Protein AF-A0A957QR74-F1 (afdb_monomer_lite)

Foldseek 3Di:
DKDDWDWDWDFWQLAIWTWIDTPNATDDTGHDPPAPPGFPCRVCVNCVVVVVPDPPADWDFPQCVVPNPPGDPVCPVPGDIDGDHPVVNVCSVVVVLVVCCVPPNQASAELQVDDLAIADDVPPPSVVVQVVSVVVVGHHHDDDDPPQRVVQVPCVVPPRHPCCVVPVDDDLVCLLVDPQDDDADVHDDLVVLSGHRNGDHHSCSVVSVVSSVVSND

Radius of gyration: 23.54 Å; chains: 1; bounding box: 51×48×61 Å

Secondary structure (DSSP, 8-state):
-PPPPEEEEEEETTEEEEEEEETTEEEEEEE-TT-SS--GGGGGGGGTT-TTTS--S-EEEHHHHHHGGGS-STTTTTSPEEE--HHHHHHHHHHHHHHHHHHH-GGG-B----S-----SS--HHHHHHHHHHHTT--B---S-TTTHHHHHHGGGTTS-HHHHHHS---HHHHHHH-S----SS---GGGGG--TT--SS--HHHHHHHHHHTT-

Structure (mmCIF, N/CA/C/O backbone):
data_AF-A0A957QR74-F1
#
_entry.id   AF-A0A957QR74-F1
#
loop_
_atom_site.group_PDB
_atom_site.id
_atom_site.type_symbol
_atom_site.label_atom_id
_atom_site.label_alt_id
_atom_site.label_comp_id
_atom_site.label_asym_id
_atom_site.label_entity_id
_atom_site.label_seq_id
_atom_site.pdbx_PDB_ins_code
_atom_site.Cartn_x
_atom_site.Cartn_y
_atom_site.Cartn_z
_atom_site.occupancy
_atom_site.B_iso_or_equiv
_atom_site.auth_seq_id
_atom_site.auth_comp_id
_atom_site.auth_asym_id
_atom_site.auth_atom_id
_atom_site.pdbx_PDB_model_num
ATOM 1 N N . MET A 1 1 ? 21.027 25.864 19.475 1.00 51.69 1 MET A N 1
ATOM 2 C CA . MET A 1 1 ? 22.031 25.357 18.514 1.00 51.69 1 MET A CA 1
ATOM 3 C C . MET A 1 1 ? 21.286 24.504 17.495 1.00 51.69 1 MET A C 1
ATOM 5 O O . MET A 1 1 ? 20.550 23.631 17.927 1.00 51.69 1 MET A O 1
ATOM 9 N N . SER A 1 2 ? 21.379 24.802 16.193 1.00 60.84 2 SER A N 1
ATOM 10 C CA . SER A 1 2 ? 20.753 23.982 15.133 1.00 60.84 2 SER A CA 1
ATOM 11 C C . SER A 1 2 ? 21.437 22.617 15.093 1.00 60.84 2 SER A C 1
ATOM 13 O O . SER A 1 2 ? 22.667 22.567 15.099 1.00 60.84 2 SER A O 1
ATOM 15 N N . SER A 1 3 ? 20.674 21.525 15.041 1.00 69.44 3 SER A N 1
ATOM 16 C CA . SER A 1 3 ? 21.249 20.188 14.861 1.00 69.44 3 SER A CA 1
ATOM 17 C C . SER A 1 3 ? 21.923 20.059 13.491 1.00 69.44 3 SER A C 1
ATOM 19 O O . SER A 1 3 ? 21.556 20.736 12.522 1.00 69.44 3 SER A O 1
ATOM 21 N N . ALA A 1 4 ? 22.939 19.198 13.418 1.00 78.88 4 ALA A N 1
ATOM 22 C CA . ALA A 1 4 ? 23.624 18.886 12.171 1.00 78.88 4 ALA A CA 1
ATOM 23 C C . ALA A 1 4 ? 22.662 18.217 11.176 1.00 78.88 4 ALA A C 1
ATOM 25 O O . ALA A 1 4 ? 21.768 17.464 11.560 1.00 78.88 4 ALA A O 1
ATOM 26 N N . LYS A 1 5 ? 22.860 18.477 9.879 1.00 84.31 5 LYS A N 1
ATOM 27 C CA . LYS A 1 5 ? 22.102 17.790 8.828 1.00 84.31 5 LYS A CA 1
ATOM 28 C C . LYS A 1 5 ? 22.498 16.316 8.808 1.00 84.31 5 LYS A C 1
ATOM 30 O O . LYS A 1 5 ? 23.677 16.013 8.637 1.00 84.31 5 LYS A O 1
ATOM 35 N N . GLN A 1 6 ? 21.521 15.423 8.902 1.00 92.00 6 GLN A N 1
ATOM 36 C CA . GLN A 1 6 ? 21.731 13.985 8.755 1.00 92.00 6 GLN A CA 1
ATOM 37 C C . GLN A 1 6 ? 21.205 13.533 7.395 1.00 92.00 6 GLN A C 1
ATOM 39 O O . GLN A 1 6 ? 20.104 13.910 6.997 1.00 92.00 6 GLN A O 1
ATOM 44 N N . THR A 1 7 ? 21.995 12.735 6.677 1.00 95.19 7 THR A N 1
ATOM 45 C CA . THR A 1 7 ? 21.565 12.087 5.430 1.00 95.19 7 THR A CA 1
ATOM 46 C C . THR A 1 7 ? 21.318 10.614 5.719 1.00 95.19 7 THR A C 1
ATOM 48 O O . THR A 1 7 ? 22.178 9.965 6.308 1.00 95.19 7 THR A O 1
ATOM 51 N N . THR A 1 8 ? 20.145 10.103 5.350 1.00 95.38 8 THR A N 1
ATOM 52 C CA . THR A 1 8 ? 19.739 8.712 5.604 1.00 95.38 8 THR A CA 1
ATOM 53 C C . THR A 1 8 ? 19.176 8.103 4.319 1.00 95.38 8 THR A C 1
ATOM 55 O O . THR A 1 8 ? 18.453 8.798 3.601 1.00 95.38 8 THR A O 1
ATOM 58 N N . PRO A 1 9 ? 19.493 6.842 3.998 1.00 95.25 9 PRO A N 1
ATOM 59 C CA . PRO A 1 9 ? 18.862 6.142 2.888 1.00 95.25 9 PRO A CA 1
ATOM 60 C C . PRO A 1 9 ? 17.403 5.788 3.211 1.00 95.25 9 PRO A C 1
ATOM 62 O O . PRO A 1 9 ? 17.061 5.507 4.360 1.00 95.25 9 PRO A O 1
ATOM 65 N N . THR A 1 10 ? 16.538 5.787 2.202 1.00 93.75 10 THR A N 1
ATOM 66 C CA . THR A 1 10 ? 15.159 5.300 2.306 1.00 93.75 10 THR A CA 1
ATOM 67 C C . THR A 1 10 ? 14.684 4.716 0.979 1.00 93.75 10 THR A C 1
ATOM 69 O O . THR A 1 10 ? 15.185 5.082 -0.087 1.00 93.75 10 THR A O 1
ATOM 72 N N . SER A 1 11 ? 13.685 3.842 1.050 1.00 94.19 11 SER A N 1
ATOM 73 C CA . SER A 1 11 ? 13.094 3.156 -0.098 1.00 94.19 11 SER A CA 1
ATOM 74 C C . SER A 1 11 ? 11.577 3.273 -0.061 1.00 94.19 11 SER A C 1
ATOM 76 O O . SER A 1 11 ? 10.957 3.255 1.003 1.00 94.19 11 SER A O 1
ATOM 78 N N . THR A 1 12 ? 10.974 3.397 -1.238 1.00 95.12 12 THR A N 1
ATOM 79 C CA . THR A 1 12 ? 9.530 3.567 -1.424 1.00 95.12 12 THR A CA 1
ATOM 80 C C . THR A 1 12 ? 9.061 2.793 -2.655 1.00 95.12 12 THR A C 1
ATOM 82 O O . THR A 1 12 ? 9.875 2.252 -3.400 1.00 95.12 12 THR A O 1
ATOM 85 N N . HIS A 1 13 ? 7.751 2.781 -2.918 1.00 95.69 13 HIS A N 1
ATOM 86 C CA . HIS A 1 13 ? 7.219 2.201 -4.154 1.00 95.69 13 HIS A CA 1
ATOM 87 C C . HIS A 1 13 ? 7.717 2.897 -5.422 1.00 95.69 13 HIS A C 1
ATOM 89 O O . HIS A 1 13 ? 7.658 2.301 -6.483 1.00 95.69 13 HIS A O 1
ATOM 95 N N . TRP A 1 14 ? 8.190 4.136 -5.336 1.00 95.38 14 TRP A N 1
ATOM 96 C CA . TRP A 1 14 ? 8.626 4.940 -6.480 1.00 95.38 14 TRP A CA 1
ATOM 97 C C . TRP A 1 14 ? 10.151 5.153 -6.498 1.00 95.38 14 TRP A C 1
ATOM 99 O O . TRP A 1 14 ? 10.646 6.058 -7.162 1.00 95.38 14 TRP A O 1
ATOM 109 N N . GLY A 1 15 ? 10.906 4.315 -5.775 1.00 95.12 15 GLY A N 1
ATOM 110 C CA . GLY A 1 15 ? 12.366 4.220 -5.879 1.00 95.12 15 GLY A CA 1
ATOM 111 C C . GLY A 1 15 ? 13.119 4.425 -4.563 1.00 95.12 15 GLY A C 1
ATOM 112 O O . GLY A 1 15 ? 12.528 4.463 -3.474 1.00 95.12 15 GLY A O 1
ATOM 113 N N . ASN A 1 16 ? 14.437 4.595 -4.691 1.00 95.25 16 ASN A N 1
ATOM 114 C CA . ASN A 1 16 ? 15.378 4.771 -3.584 1.00 95.25 16 ASN A CA 1
ATOM 115 C C . ASN A 1 16 ? 15.895 6.208 -3.504 1.00 95.25 16 ASN A C 1
ATOM 117 O O . ASN A 1 16 ? 16.228 6.828 -4.516 1.00 95.25 16 ASN A O 1
ATOM 121 N N . PHE A 1 17 ? 15.977 6.738 -2.283 1.00 95.25 17 PHE A N 1
ATOM 122 C CA . PHE A 1 17 ? 16.269 8.148 -2.041 1.00 95.25 17 PHE A CA 1
ATOM 123 C C . PHE A 1 17 ? 17.198 8.345 -0.853 1.00 95.25 17 PHE A C 1
ATOM 125 O O . PHE A 1 17 ? 17.112 7.654 0.160 1.00 95.25 17 PHE A O 1
ATOM 132 N N . GLN A 1 18 ? 18.057 9.351 -0.949 1.00 96.00 18 GLN A N 1
ATOM 133 C CA . GLN A 1 18 ? 18.737 9.929 0.195 1.00 96.00 18 GLN A CA 1
ATOM 134 C C . GLN A 1 18 ? 17.897 11.082 0.740 1.00 96.00 18 GLN A C 1
ATOM 136 O O . GLN A 1 18 ? 17.675 12.101 0.075 1.00 96.00 18 GLN A O 1
ATOM 141 N N . VAL A 1 19 ? 17.437 10.932 1.975 1.00 95.69 19 VAL A N 1
ATOM 142 C CA . VAL A 1 19 ? 16.687 11.965 2.682 1.00 95.69 19 VAL A CA 1
ATOM 143 C C . VAL A 1 19 ? 17.596 12.750 3.610 1.00 95.69 19 VAL A C 1
ATOM 145 O O . VAL A 1 19 ? 18.416 12.178 4.325 1.00 95.69 19 VAL A O 1
ATOM 148 N N . LYS A 1 20 ? 17.444 14.076 3.611 1.00 95.75 20 LYS A N 1
ATOM 149 C CA . LYS A 1 20 ? 18.151 14.966 4.536 1.00 95.75 20 LYS A CA 1
ATOM 150 C C . LYS A 1 20 ? 17.196 15.472 5.593 1.00 95.75 20 LYS A C 1
ATOM 152 O O . LYS A 1 20 ? 16.160 16.046 5.257 1.00 95.75 20 LYS A O 1
ATOM 157 N N . THR A 1 21 ? 17.577 15.323 6.852 1.00 94.38 21 THR A N 1
ATOM 158 C CA . THR A 1 21 ? 16.834 15.848 7.995 1.00 94.38 21 THR A CA 1
ATOM 159 C C . THR A 1 21 ? 17.634 16.924 8.721 1.00 94.38 21 THR A C 1
ATOM 161 O O . THR A 1 21 ? 18.867 16.939 8.700 1.00 94.38 21 THR A O 1
ATOM 164 N N . ARG A 1 22 ? 16.920 17.866 9.337 1.00 92.50 22 ARG A N 1
ATOM 165 C CA . ARG A 1 22 ? 17.460 18.882 10.244 1.00 92.50 22 ARG A CA 1
ATOM 166 C C . ARG A 1 22 ? 16.407 19.167 11.303 1.00 92.50 22 ARG A C 1
ATOM 168 O O . ARG A 1 22 ? 15.253 19.395 10.956 1.00 92.50 22 ARG A O 1
ATOM 175 N N . ASP A 1 23 ? 16.799 19.124 12.571 1.00 90.06 23 ASP A N 1
ATOM 176 C CA . ASP A 1 23 ? 15.918 19.368 13.723 1.00 90.06 23 ASP A CA 1
ATOM 177 C C . ASP A 1 23 ? 14.651 18.486 13.691 1.00 90.06 23 ASP A C 1
ATOM 179 O O . ASP A 1 23 ? 13.540 18.925 13.975 1.00 90.06 23 ASP A O 1
ATOM 183 N N . GLY A 1 24 ? 14.808 17.225 13.266 1.00 86.06 24 GLY A N 1
ATOM 184 C CA . GLY A 1 24 ? 13.711 16.257 13.143 1.00 86.06 24 GLY A CA 1
ATOM 185 C C . GLY A 1 24 ? 12.747 16.501 11.973 1.00 86.06 24 GLY A C 1
ATOM 186 O O . GLY A 1 24 ? 11.776 15.757 11.822 1.00 86.06 24 GLY A O 1
ATOM 187 N N . ALA A 1 25 ? 12.987 17.511 11.134 1.00 88.69 25 ALA A N 1
ATOM 188 C CA . ALA A 1 25 ? 12.212 17.782 9.928 1.00 88.69 25 ALA A CA 1
ATOM 189 C C . ALA A 1 25 ? 12.943 17.282 8.678 1.00 88.69 25 ALA A C 1
ATOM 191 O O . ALA A 1 25 ? 14.161 17.429 8.557 1.00 88.69 25 ALA A O 1
ATOM 192 N N . LEU A 1 26 ? 12.194 16.713 7.733 1.00 93.25 26 LEU A N 1
ATOM 193 C CA . LEU A 1 26 ? 12.704 16.381 6.407 1.00 93.25 26 LEU A CA 1
ATOM 194 C C . LEU A 1 26 ? 12.857 17.676 5.600 1.00 93.25 26 LEU A C 1
ATOM 196 O O . LEU A 1 26 ? 11.909 18.446 5.492 1.00 93.25 26 LEU A O 1
ATOM 200 N N . VAL A 1 27 ? 14.047 17.926 5.052 1.00 94.06 27 VAL A N 1
ATOM 201 C CA . VAL A 1 27 ? 14.364 19.180 4.340 1.00 94.06 27 VAL A CA 1
ATOM 202 C C . VAL A 1 27 ? 14.778 18.977 2.888 1.00 94.06 27 VAL A C 1
ATOM 204 O O . VAL A 1 27 ? 14.798 19.937 2.123 1.00 94.06 27 VAL A O 1
ATOM 207 N N . ALA A 1 28 ? 15.146 17.758 2.494 1.00 95.50 28 ALA A N 1
ATOM 208 C CA . ALA A 1 28 ? 15.403 17.432 1.099 1.00 95.50 28 ALA A CA 1
ATOM 209 C C . ALA A 1 28 ? 15.229 15.937 0.841 1.00 95.50 28 ALA A C 1
ATOM 211 O O . ALA A 1 28 ? 15.558 15.109 1.692 1.00 95.50 28 ALA A O 1
ATOM 212 N N . VAL A 1 29 ? 14.797 15.624 -0.376 1.00 96.56 29 VAL A N 1
ATOM 213 C CA . VAL A 1 29 ? 14.771 14.278 -0.942 1.00 96.56 29 VAL A CA 1
ATOM 214 C C . VAL A 1 29 ? 15.623 14.309 -2.204 1.00 96.56 29 VAL A C 1
ATOM 216 O O . VAL A 1 29 ? 15.447 15.182 -3.065 1.00 96.56 29 VAL A O 1
ATOM 219 N N . ARG A 1 30 ? 16.594 13.405 -2.294 1.00 96.00 30 ARG A N 1
ATOM 220 C CA . ARG A 1 30 ? 17.474 13.262 -3.454 1.00 96.00 30 ARG A CA 1
ATOM 221 C C . ARG A 1 30 ? 17.395 11.829 -3.968 1.00 96.00 30 ARG A C 1
ATOM 223 O O . ARG A 1 30 ? 17.434 10.927 -3.135 1.00 96.00 30 ARG A O 1
ATOM 230 N N . PRO A 1 31 ? 17.247 11.611 -5.282 1.00 95.00 31 PRO A N 1
ATOM 231 C CA . PRO A 1 31 ? 17.335 10.267 -5.836 1.00 95.00 31 PRO A CA 1
ATOM 232 C C . PRO A 1 31 ? 18.740 9.695 -5.620 1.00 95.00 31 PRO A C 1
ATOM 234 O O . PRO A 1 31 ? 19.684 10.439 -5.339 1.00 95.00 31 PRO A O 1
ATOM 237 N N . TYR A 1 32 ? 18.863 8.376 -5.718 1.00 91.75 32 TYR A N 1
ATOM 238 C CA . TYR A 1 32 ? 20.168 7.725 -5.808 1.00 91.75 32 TYR A CA 1
ATOM 239 C C . TYR A 1 32 ? 20.841 8.044 -7.147 1.00 91.75 32 TYR A C 1
ATOM 241 O O . TYR A 1 32 ? 20.160 8.254 -8.145 1.00 91.75 32 TYR A O 1
ATOM 249 N N . GLU A 1 33 ? 22.174 8.086 -7.156 1.00 89.12 33 GLU A N 1
ATOM 250 C CA . GLU A 1 33 ? 22.963 8.494 -8.330 1.00 89.12 33 GLU A CA 1
ATOM 251 C C . GLU A 1 33 ? 22.822 7.519 -9.507 1.00 89.12 33 GLU A C 1
ATOM 253 O O . GLU A 1 33 ? 22.808 7.949 -10.657 1.00 89.12 33 GLU A O 1
ATOM 258 N N . ASP A 1 34 ? 22.635 6.230 -9.216 1.00 89.88 34 ASP A N 1
ATOM 259 C CA . ASP A 1 34 ? 22.509 5.174 -10.227 1.00 89.88 34 ASP A CA 1
ATOM 260 C C . ASP A 1 34 ? 21.125 5.130 -10.900 1.00 89.88 34 ASP A C 1
ATOM 262 O O . ASP A 1 34 ? 20.909 4.351 -11.828 1.00 89.88 34 ASP A O 1
ATOM 266 N N . ASP A 1 35 ? 20.165 5.937 -10.434 1.00 93.88 35 ASP A N 1
ATOM 267 C CA . ASP A 1 35 ? 18.836 6.040 -11.033 1.00 93.88 35 ASP A CA 1
ATOM 268 C C . ASP A 1 35 ? 18.763 7.249 -11.975 1.00 93.88 35 ASP A C 1
ATOM 270 O O . ASP A 1 35 ? 18.637 8.395 -11.536 1.00 93.88 35 ASP A O 1
ATOM 274 N N . LEU A 1 36 ? 18.857 6.987 -13.283 1.00 92.69 36 LEU A N 1
ATOM 275 C CA . LEU A 1 36 ? 18.902 8.014 -14.333 1.00 92.69 36 LEU A CA 1
ATOM 276 C C . LEU A 1 36 ? 17.515 8.529 -14.765 1.00 92.69 36 LEU A C 1
ATOM 278 O O . LEU A 1 36 ? 17.432 9.550 -15.451 1.00 92.69 36 LEU A O 1
ATOM 282 N N . ASP A 1 37 ? 16.429 7.868 -14.352 1.00 94.69 37 ASP A N 1
ATOM 283 C CA . ASP A 1 37 ? 15.040 8.286 -14.614 1.00 94.69 37 ASP A CA 1
ATOM 284 C C . ASP A 1 37 ? 14.205 8.282 -13.318 1.00 94.69 37 ASP A C 1
ATOM 286 O O . ASP A 1 37 ? 13.154 7.632 -13.254 1.00 94.69 37 ASP A O 1
ATOM 290 N N . PRO A 1 38 ? 14.665 8.982 -12.260 1.00 94.81 38 PRO A N 1
ATOM 291 C CA . PRO A 1 38 ? 14.086 8.860 -10.935 1.00 94.81 38 PRO A CA 1
ATOM 292 C C . PRO A 1 38 ? 12.672 9.429 -10.882 1.00 94.81 38 PRO A C 1
ATOM 294 O O . PRO A 1 38 ? 12.377 10.486 -11.450 1.00 94.81 38 PRO A O 1
ATOM 297 N N . SER A 1 39 ? 11.812 8.777 -10.101 1.00 95.62 39 SER A N 1
ATOM 298 C CA . SER A 1 39 ? 10.412 9.175 -10.008 1.00 95.62 39 SER A CA 1
ATOM 299 C C . SER A 1 39 ? 10.229 10.568 -9.397 1.00 95.62 39 SER A C 1
ATOM 301 O O . SER A 1 39 ? 10.642 10.807 -8.253 1.00 95.62 39 SER A O 1
ATOM 303 N N . PRO A 1 40 ? 9.534 11.497 -10.088 1.00 94.81 40 PRO A N 1
ATOM 304 C CA . PRO A 1 40 ? 9.234 12.817 -9.539 1.00 94.81 40 PRO A CA 1
ATOM 305 C C . PRO A 1 40 ? 8.281 12.736 -8.343 1.00 94.81 40 PRO A C 1
ATOM 307 O O . PRO A 1 40 ? 8.261 13.649 -7.514 1.00 94.81 40 PRO A O 1
ATOM 310 N N . LEU A 1 41 ? 7.544 11.623 -8.208 1.00 95.12 41 LEU A N 1
ATOM 311 C CA . LEU A 1 41 ? 6.697 11.341 -7.049 1.00 95.12 41 LEU A CA 1
ATOM 312 C C . LEU A 1 41 ? 7.486 11.396 -5.747 1.00 95.12 41 LEU A C 1
ATOM 314 O O . LEU A 1 41 ? 6.903 11.657 -4.701 1.00 95.12 41 LEU A O 1
ATOM 318 N N . GLY A 1 42 ? 8.811 11.240 -5.798 1.00 94.44 42 GLY A N 1
ATOM 319 C CA . GLY A 1 42 ? 9.590 11.221 -4.584 1.00 94.44 42 GLY A CA 1
ATOM 320 C C . GLY A 1 42 ? 9.671 12.488 -3.777 1.00 94.44 42 GLY A C 1
ATOM 321 O O . GLY A 1 42 ? 9.899 12.450 -2.564 1.00 94.44 42 GLY A O 1
ATOM 322 N N . GLN A 1 43 ? 9.379 13.613 -4.413 1.00 95.81 43 GLN A N 1
ATOM 323 C CA . GLN A 1 43 ? 9.253 14.868 -3.694 1.00 95.81 43 GLN A CA 1
ATOM 324 C C . GLN A 1 43 ? 8.047 14.872 -2.742 1.00 95.81 43 GLN A C 1
ATOM 326 O O . GLN A 1 43 ? 8.064 15.632 -1.778 1.00 95.81 43 GLN A O 1
ATOM 33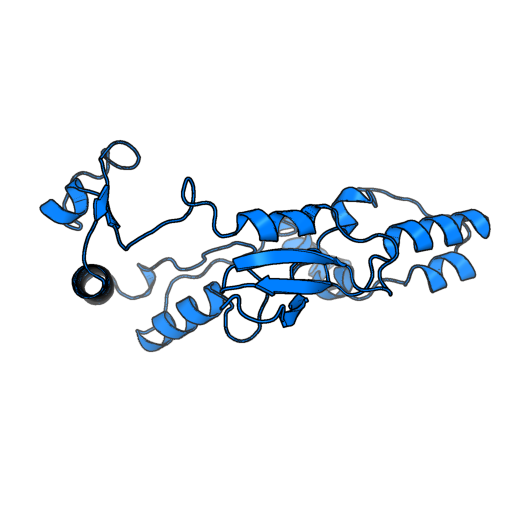1 N N . SER A 1 44 ? 7.071 13.967 -2.906 1.00 94.12 44 SER A N 1
ATOM 332 C CA . SER A 1 44 ? 5.913 13.870 -2.009 1.00 94.12 44 SER A CA 1
ATOM 333 C C . SER A 1 44 ? 6.280 13.504 -0.567 1.00 94.12 44 SER A C 1
ATOM 335 O O . SER A 1 44 ? 5.478 13.724 0.338 1.00 94.12 44 SER A O 1
ATOM 337 N N . LEU A 1 45 ? 7.479 12.961 -0.298 1.00 94.06 45 LEU A N 1
ATOM 338 C CA . LEU A 1 45 ? 7.913 12.728 1.087 1.00 94.06 45 LEU A CA 1
ATOM 339 C C . LEU A 1 45 ? 8.052 14.023 1.880 1.00 94.06 45 LEU A C 1
ATOM 341 O O . LEU A 1 45 ? 7.874 13.995 3.100 1.00 94.06 45 LEU A O 1
ATOM 345 N N . LEU A 1 46 ? 8.356 15.142 1.214 1.00 93.81 46 LEU A N 1
ATOM 346 C CA . LEU A 1 46 ? 8.435 16.455 1.857 1.00 93.81 46 LEU A CA 1
ATOM 347 C C . LEU A 1 46 ? 7.099 16.834 2.510 1.00 93.81 46 LEU A C 1
ATOM 349 O O . LEU A 1 46 ? 7.096 17.445 3.577 1.00 93.81 46 LEU A O 1
ATOM 353 N N . ASP A 1 47 ? 5.991 16.350 1.950 1.00 91.94 47 ASP A N 1
ATOM 354 C CA . ASP A 1 47 ? 4.634 16.615 2.429 1.00 91.94 47 ASP A CA 1
ATOM 355 C C . ASP A 1 47 ? 4.117 15.554 3.418 1.00 91.94 47 ASP A C 1
ATOM 357 O O . ASP A 1 47 ? 3.007 15.666 3.936 1.00 91.94 47 ASP A O 1
ATOM 361 N N . SER A 1 48 ? 4.919 14.536 3.762 1.00 85.12 48 SER A N 1
ATOM 362 C CA . SER A 1 48 ? 4.516 13.424 4.654 1.00 85.12 48 SER A CA 1
ATOM 363 C C . SER A 1 48 ? 4.067 13.851 6.063 1.00 85.12 48 SER A C 1
ATOM 365 O O . SER A 1 48 ? 3.464 13.068 6.808 1.00 85.12 48 SER A O 1
ATOM 367 N N . ARG A 1 49 ? 4.368 15.097 6.449 1.00 84.12 49 ARG A N 1
ATOM 368 C CA . ARG A 1 49 ? 4.008 15.707 7.734 1.00 84.12 49 ARG A CA 1
ATOM 369 C C . ARG A 1 49 ? 3.068 16.906 7.595 1.00 84.12 49 ARG A C 1
ATOM 371 O O . ARG A 1 49 ? 2.956 17.660 8.558 1.00 84.12 49 ARG A O 1
ATOM 378 N N . ASP A 1 50 ? 2.401 17.086 6.452 1.00 90.88 50 ASP A N 1
ATOM 379 C CA . ASP A 1 50 ? 1.433 18.172 6.265 1.00 90.88 50 ASP A CA 1
ATOM 380 C C . ASP A 1 50 ? 0.320 18.094 7.335 1.00 90.88 50 ASP A C 1
ATOM 382 O O . ASP A 1 50 ? -0.479 17.148 7.336 1.00 90.88 50 ASP A O 1
ATOM 386 N N . PRO A 1 51 ? 0.241 19.072 8.260 1.00 91.12 51 PRO A N 1
ATOM 387 C CA . PRO A 1 51 ? -0.710 19.034 9.365 1.00 91.12 51 PRO A CA 1
ATOM 388 C C . PRO A 1 51 ? -2.170 19.153 8.911 1.00 91.12 51 PRO A C 1
ATOM 390 O O . PRO A 1 51 ? -3.063 18.829 9.686 1.00 91.12 51 PRO A O 1
ATOM 393 N N . ARG A 1 52 ? -2.435 19.592 7.672 1.00 94.00 52 ARG A N 1
ATOM 394 C CA . ARG A 1 52 ? -3.799 19.744 7.134 1.00 94.00 52 ARG A CA 1
ATOM 395 C C . ARG A 1 52 ? -4.460 18.408 6.813 1.00 94.00 52 ARG A C 1
ATOM 397 O O . ARG A 1 52 ? -5.683 18.321 6.809 1.00 94.00 52 ARG A O 1
ATOM 404 N N . VAL A 1 53 ? -3.658 17.387 6.513 1.00 94.56 53 VAL A N 1
ATOM 405 C CA . VAL A 1 53 ? -4.134 16.064 6.072 1.00 94.56 53 VAL A CA 1
ATOM 406 C C . VAL A 1 53 ? -3.622 14.923 6.951 1.00 94.56 53 VAL A C 1
ATOM 408 O O . VAL A 1 53 ? -4.028 13.773 6.787 1.00 94.56 53 VAL A O 1
ATOM 411 N N . ARG A 1 54 ? -2.745 15.217 7.917 1.00 94.62 54 ARG A N 1
ATOM 412 C CA . ARG A 1 54 ? -2.254 14.231 8.875 1.00 94.62 54 ARG A CA 1
ATOM 413 C C . ARG A 1 54 ? -3.295 13.961 9.962 1.00 94.62 54 ARG A C 1
ATOM 415 O O . ARG A 1 54 ? -3.653 14.852 10.724 1.00 94.62 54 ARG A O 1
ATOM 422 N N 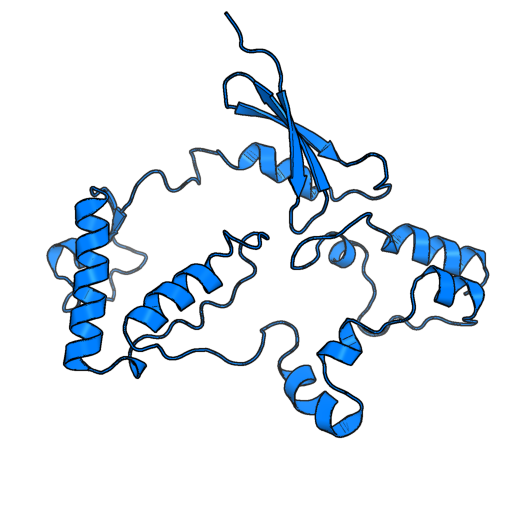. VAL A 1 55 ? -3.692 12.698 10.114 1.00 95.19 55 VAL A N 1
ATOM 423 C CA . VAL A 1 55 ? -4.454 12.245 11.289 1.00 95.19 55 VAL A CA 1
ATOM 424 C C . VAL A 1 55 ? -3.578 12.408 12.538 1.00 95.19 55 VAL A C 1
ATOM 426 O O . VAL A 1 55 ? -2.552 11.735 12.672 1.00 95.19 55 VAL A O 1
ATOM 429 N N . ALA A 1 56 ? -3.950 13.350 13.410 1.00 94.12 56 ALA A N 1
ATOM 430 C CA . ALA A 1 56 ? -3.124 13.804 14.532 1.00 94.12 56 ALA A CA 1
ATOM 431 C C . ALA A 1 56 ? -3.287 12.970 15.81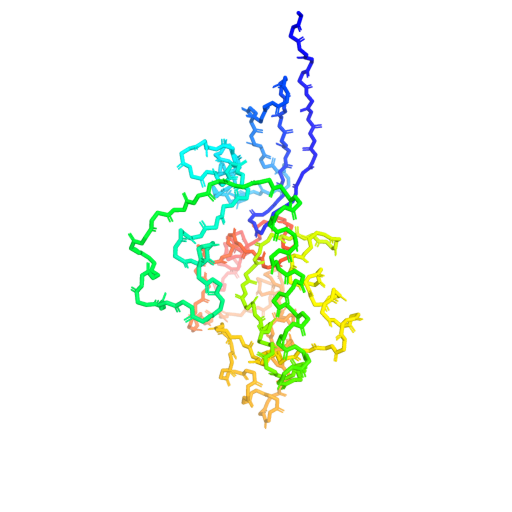4 1.00 94.12 56 ALA A C 1
ATOM 433 O O . ALA A 1 56 ? -2.354 12.884 16.609 1.00 94.12 56 ALA A O 1
ATOM 434 N N . ALA A 1 57 ? -4.456 12.360 16.017 1.00 96.69 57 ALA A N 1
ATOM 435 C CA . ALA A 1 57 ? -4.787 11.576 17.203 1.00 96.69 57 ALA A CA 1
ATOM 436 C C . ALA A 1 57 ? -5.854 10.518 16.871 1.00 96.69 57 ALA A C 1
ATOM 438 O O . ALA A 1 57 ? -6.544 10.655 15.853 1.00 96.69 57 ALA A O 1
ATOM 439 N N . PRO A 1 58 ? -6.024 9.485 17.718 1.00 98.56 58 PRO A N 1
ATOM 440 C CA . PRO A 1 58 ? -7.186 8.612 17.650 1.00 98.56 58 PRO A CA 1
ATOM 441 C C . PRO A 1 58 ? -8.476 9.426 17.746 1.00 98.56 58 PRO A C 1
ATOM 443 O O . PRO A 1 58 ? -8.597 10.343 18.562 1.00 98.56 58 PRO A O 1
ATOM 446 N N . ALA A 1 59 ? -9.449 9.086 16.912 1.00 98.25 59 ALA A N 1
ATOM 447 C CA . ALA A 1 59 ? -10.739 9.746 16.919 1.00 98.25 59 ALA A CA 1
ATOM 448 C C . ALA A 1 59 ? -11.850 8.750 16.600 1.00 98.25 59 ALA A C 1
ATOM 450 O O . ALA A 1 59 ? -11.670 7.824 15.807 1.00 98.25 59 ALA A O 1
ATOM 451 N N . VAL A 1 60 ? -13.012 8.959 17.209 1.00 98.25 60 VAL A N 1
ATOM 452 C CA . VAL A 1 60 ? -14.179 8.087 17.078 1.00 98.25 60 VAL A CA 1
ATOM 453 C C . VAL A 1 60 ? -15.349 8.924 16.588 1.00 98.25 60 VAL A C 1
ATOM 455 O O . VAL A 1 60 ? -15.593 10.020 17.089 1.00 98.25 60 VAL A O 1
ATOM 458 N N . ARG A 1 61 ? -16.087 8.421 15.596 1.00 97.81 61 ARG A N 1
ATOM 459 C CA . ARG A 1 61 ? -17.326 9.057 15.132 1.00 97.81 61 ARG A CA 1
ATOM 460 C C . ARG A 1 61 ? -18.281 9.244 16.319 1.00 97.81 61 ARG A C 1
ATOM 462 O O . ARG A 1 61 ? -18.570 8.263 17.005 1.00 97.81 61 ARG A O 1
ATOM 469 N N . ALA A 1 62 ? -18.809 10.452 16.510 1.00 97.12 62 ALA A N 1
ATOM 470 C CA . ALA A 1 62 ? -19.609 10.822 17.679 1.00 97.12 62 ALA A CA 1
ATOM 471 C C . ALA A 1 62 ? -20.744 9.830 17.995 1.00 97.12 62 ALA A C 1
ATOM 473 O O . ALA A 1 62 ? -20.820 9.328 19.114 1.00 97.12 62 ALA A O 1
ATOM 474 N N . GLY A 1 63 ? -21.563 9.448 17.009 1.00 97.06 63 GLY A N 1
ATOM 475 C CA . GLY A 1 63 ? -22.668 8.516 17.238 1.00 97.06 63 GLY A CA 1
ATOM 476 C C . GLY A 1 63 ? -22.223 7.089 17.572 1.00 97.06 63 GLY A C 1
ATOM 477 O O . GLY A 1 63 ? -22.957 6.365 18.238 1.00 97.06 63 GLY A O 1
ATOM 478 N N . PHE A 1 64 ? -21.022 6.666 17.151 1.00 97.69 64 PHE A N 1
ATOM 479 C CA . PHE A 1 64 ? -20.465 5.373 17.574 1.00 97.69 64 PHE A CA 1
ATOM 480 C C . PHE A 1 64 ? -19.920 5.447 19.001 1.00 97.69 64 PHE A C 1
ATOM 482 O O . PHE A 1 64 ? -20.101 4.504 19.760 1.00 97.69 64 PHE A O 1
ATOM 489 N N . LEU A 1 65 ? -19.287 6.562 19.371 1.00 97.38 65 LEU A N 1
ATOM 490 C CA . LEU A 1 65 ? -18.791 6.769 20.730 1.00 97.38 65 LEU A CA 1
ATOM 491 C C . LEU A 1 65 ? -19.936 6.777 21.756 1.00 97.38 65 LEU A C 1
ATOM 493 O O . LEU A 1 65 ? -19.782 6.233 22.841 1.00 97.38 65 LEU A O 1
ATOM 497 N N . GLU A 1 66 ? -21.083 7.357 21.397 1.00 96.69 66 GLU A N 1
ATOM 498 C CA . GLU A 1 66 ? -22.263 7.427 22.266 1.00 96.69 66 GLU A CA 1
ATOM 499 C C . GLU A 1 66 ? -23.052 6.106 22.316 1.00 96.69 66 GLU A C 1
ATOM 501 O O . GLU A 1 66 ? -23.466 5.673 23.389 1.00 96.69 66 GLU A O 1
ATOM 506 N N . LYS A 1 67 ? -23.290 5.467 21.160 1.00 96.69 67 LYS A N 1
ATOM 507 C CA . LYS A 1 67 ? -24.274 4.369 21.030 1.00 96.69 67 LYS A CA 1
ATOM 508 C C . LYS A 1 67 ? -23.663 3.006 20.691 1.00 96.69 67 LYS A C 1
ATOM 510 O O . LYS A 1 67 ? -24.390 2.020 20.569 1.00 96.69 67 LYS A O 1
ATOM 515 N N . GLY A 1 68 ? -22.345 2.934 20.503 1.00 95.50 68 GLY A N 1
ATOM 516 C CA . GLY A 1 68 ? -21.629 1.712 20.141 1.00 95.50 68 GLY A CA 1
ATOM 517 C C . GLY A 1 68 ? -22.128 1.066 18.843 1.00 95.50 68 GLY A C 1
ATOM 518 O O . GLY A 1 68 ? -22.614 1.731 17.921 1.00 95.50 68 GLY A O 1
ATOM 519 N N . ALA A 1 69 ? -22.018 -0.262 18.770 1.00 92.50 69 ALA A N 1
ATOM 520 C CA . ALA A 1 69 ? -22.377 -1.058 17.593 1.00 92.50 69 ALA A CA 1
ATOM 521 C C . ALA A 1 69 ? -23.874 -1.044 17.238 1.00 92.50 69 ALA A C 1
ATOM 523 O O . ALA A 1 69 ? -24.219 -1.231 16.069 1.00 92.50 69 ALA A O 1
ATOM 524 N N . GLY A 1 70 ? -24.746 -0.823 18.229 1.00 91.31 70 GLY A N 1
ATOM 525 C CA . GLY A 1 70 ? -26.200 -0.733 18.055 1.00 91.31 70 GLY A CA 1
ATOM 526 C C . GLY A 1 70 ? -26.691 0.644 17.597 1.00 91.31 70 GLY A C 1
ATOM 527 O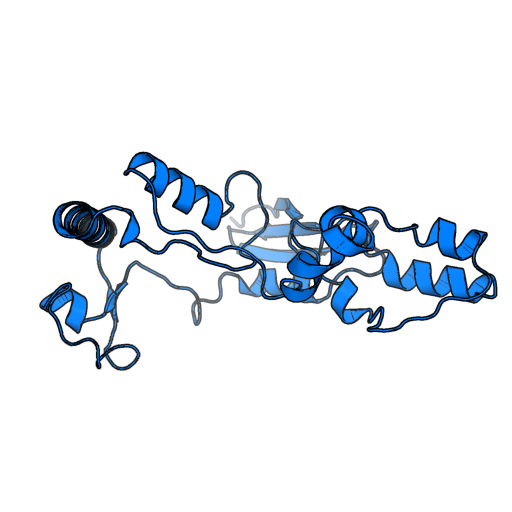 O . GLY A 1 70 ? -27.884 0.821 17.366 1.00 91.31 70 GLY A O 1
ATOM 528 N N . GLY A 1 71 ? -25.792 1.624 17.478 1.00 91.50 71 GLY A N 1
ATOM 529 C CA . GLY A 1 71 ? -26.125 2.976 17.048 1.00 91.50 71 GLY A CA 1
ATOM 530 C C . GLY A 1 71 ? -26.505 3.089 15.571 1.00 91.50 71 GLY A C 1
ATOM 531 O O . GLY A 1 71 ? -26.202 2.226 14.744 1.00 91.50 71 GLY A O 1
ATOM 532 N N . ASP A 1 72 ? -27.113 4.224 15.223 1.00 93.19 72 ASP A N 1
ATOM 533 C CA . ASP A 1 72 ? -27.441 4.553 13.838 1.00 93.19 72 ASP A CA 1
ATOM 534 C C . ASP A 1 72 ? -26.177 4.596 12.956 1.00 93.19 72 ASP A C 1
ATOM 536 O O . ASP A 1 72 ? -25.152 5.213 13.286 1.00 93.19 72 ASP A O 1
ATOM 540 N N . ARG A 1 73 ? -26.265 3.910 11.813 1.00 95.62 73 ARG A N 1
ATOM 541 C CA . ARG A 1 73 ? -25.204 3.770 10.811 1.00 95.62 73 ARG A CA 1
ATOM 542 C C . ARG A 1 73 ? -25.303 4.831 9.712 1.00 95.62 73 ARG A C 1
ATOM 544 O O . ARG A 1 73 ? -24.312 5.027 9.007 1.00 95.62 73 ARG A O 1
ATOM 551 N N . THR A 1 74 ? -26.444 5.512 9.561 1.00 96.19 74 THR A N 1
ATOM 552 C CA . THR A 1 74 ? -26.663 6.524 8.509 1.00 96.19 74 THR A CA 1
ATOM 553 C C . THR A 1 74 ? -25.862 7.811 8.731 1.00 96.19 74 THR A C 1
ATOM 555 O O . THR A 1 74 ? -25.622 8.561 7.786 1.00 96.19 74 THR A O 1
ATOM 558 N N . GLY A 1 75 ? -25.365 8.029 9.953 1.00 94.38 75 GLY A N 1
ATOM 559 C CA . GLY A 1 75 ? -24.478 9.140 10.302 1.00 94.38 75 GLY A CA 1
ATOM 560 C C . GLY A 1 75 ? -23.029 9.008 9.808 1.00 94.38 75 GLY A C 1
ATOM 561 O O . GLY A 1 75 ? -22.240 9.944 9.956 1.00 94.38 75 GLY A O 1
ATOM 562 N N . ARG A 1 76 ? -22.634 7.876 9.203 1.00 96.19 76 ARG A N 1
ATOM 563 C CA . ARG A 1 76 ? -21.295 7.731 8.600 1.00 96.19 76 ARG A CA 1
ATOM 564 C C . ARG A 1 76 ? -21.066 8.787 7.519 1.00 96.19 76 ARG A C 1
ATOM 566 O O . ARG A 1 76 ? -21.955 9.078 6.726 1.00 96.19 76 ARG A O 1
ATOM 573 N N . SER A 1 77 ? -19.861 9.354 7.513 1.00 95.00 77 SER A N 1
ATOM 574 C CA . SER A 1 77 ? -19.449 10.462 6.634 1.00 95.00 77 SER A CA 1
ATOM 575 C C . SER A 1 77 ? -20.174 11.798 6.869 1.00 95.00 77 SER A C 1
ATOM 577 O O . SER A 1 77 ? -19.929 12.742 6.125 1.00 95.00 77 SER A O 1
ATOM 579 N N . ARG A 1 78 ? -21.054 11.896 7.878 1.00 96.25 78 ARG A N 1
ATOM 580 C CA . ARG A 1 78 ? -21.832 13.110 8.198 1.00 96.25 78 ARG A CA 1
ATOM 581 C C . ARG A 1 78 ? -21.576 13.628 9.608 1.00 96.25 78 ARG A C 1
ATOM 583 O O . ARG A 1 78 ? -21.578 14.832 9.832 1.00 96.25 78 ARG A O 1
ATOM 590 N N . GLU A 1 79 ? -21.384 12.721 10.555 1.00 97.12 79 GLU A N 1
ATOM 591 C CA . GLU A 1 79 ? -21.122 13.071 11.946 1.00 97.12 79 GLU A CA 1
ATOM 592 C C . GLU A 1 79 ? -19.674 13.521 12.176 1.00 97.12 79 GLU A C 1
ATOM 594 O O . GLU A 1 79 ? -18.758 13.046 11.495 1.00 97.12 79 GLU A O 1
ATOM 599 N N . PRO A 1 80 ? -19.446 14.384 13.180 1.00 97.50 80 PRO A N 1
ATOM 600 C CA . PRO A 1 80 ? -18.103 14.752 13.583 1.00 97.50 80 PRO A CA 1
ATOM 601 C C . PRO A 1 80 ? -17.367 13.572 14.228 1.00 97.50 80 PRO A C 1
ATOM 603 O O . PRO A 1 80 ? -17.961 12.634 14.772 1.00 97.50 80 PRO A O 1
ATOM 606 N N . PHE A 1 81 ? -16.041 13.659 14.206 1.00 97.88 81 PHE A N 1
ATOM 607 C CA . PHE A 1 81 ? -15.159 12.783 14.965 1.00 97.88 81 PHE A CA 1
ATOM 608 C C . PHE A 1 81 ? -14.750 13.464 16.269 1.00 97.88 81 PHE A C 1
ATOM 610 O O . PHE A 1 81 ? -14.405 14.644 16.284 1.00 97.88 81 PHE A O 1
ATOM 617 N N . VAL A 1 82 ? -14.773 12.701 17.355 1.00 98.12 82 VAL A N 1
ATOM 618 C CA . VAL A 1 82 ? -14.355 13.129 18.689 1.00 98.12 82 VAL A CA 1
ATOM 619 C C . VAL A 1 82 ? -12.977 12.538 18.957 1.00 98.12 82 VAL A C 1
ATOM 621 O O . VAL A 1 82 ? -12.798 11.324 18.853 1.00 98.12 82 VAL A O 1
ATOM 624 N N . ALA A 1 83 ? -12.001 13.389 19.271 1.00 98.38 83 ALA A N 1
ATOM 625 C CA . ALA A 1 83 ? -10.671 12.940 19.669 1.00 98.38 83 ALA A CA 1
ATOM 626 C C . ALA A 1 83 ? -10.743 12.207 21.016 1.00 98.38 83 ALA A C 1
ATOM 628 O O . ALA A 1 83 ? -11.418 12.663 21.939 1.00 98.38 83 ALA A O 1
ATOM 629 N N . VAL A 1 84 ? -10.042 11.082 21.126 1.00 98.62 84 VAL A N 1
ATOM 630 C CA . VAL A 1 84 ? -10.003 10.249 22.336 1.00 98.62 84 VAL A CA 1
ATOM 631 C C . VAL A 1 84 ? -8.564 9.863 22.673 1.00 98.62 84 VAL A C 1
ATOM 633 O O . VAL A 1 84 ? -7.657 10.023 21.852 1.00 98.62 84 VAL A O 1
ATOM 636 N N . SER A 1 85 ? -8.337 9.355 23.887 1.00 98.56 85 SER A N 1
ATOM 637 C CA . SER A 1 85 ? -7.040 8.782 24.249 1.00 98.56 85 SER A CA 1
ATOM 638 C C . SER A 1 85 ? -6.772 7.487 23.474 1.00 98.56 85 SER A C 1
ATOM 640 O O . SER A 1 85 ? -7.685 6.847 22.941 1.00 98.56 85 SER A O 1
ATOM 642 N N . TRP A 1 86 ? -5.501 7.083 23.434 1.00 98.69 86 TRP A N 1
ATOM 643 C CA . TRP A 1 86 ? -5.119 5.779 22.893 1.00 98.69 86 TRP A CA 1
ATOM 644 C C . TRP A 1 86 ? -5.781 4.629 23.651 1.00 98.69 86 TRP A C 1
ATOM 646 O O . TRP A 1 86 ? -6.305 3.734 22.997 1.00 98.69 86 TRP A O 1
ATOM 656 N N . ASP A 1 87 ? -5.836 4.688 24.983 1.00 98.69 87 ASP A N 1
ATOM 657 C CA . ASP A 1 87 ? -6.465 3.645 25.803 1.00 98.69 87 ASP A CA 1
ATOM 658 C C . ASP A 1 87 ? -7.941 3.463 25.433 1.00 98.69 87 ASP A C 1
ATOM 660 O O . ASP A 1 87 ? -8.363 2.356 25.112 1.00 98.69 87 ASP A O 1
ATOM 664 N N . THR A 1 88 ? -8.705 4.559 25.328 1.00 98.50 88 THR A N 1
ATOM 665 C CA . THR A 1 88 ? -10.112 4.501 24.906 1.00 98.50 88 THR A CA 1
ATOM 666 C C . THR A 1 88 ? -10.261 3.903 23.507 1.00 98.50 88 THR A C 1
ATOM 668 O O . THR A 1 88 ? -11.145 3.082 23.273 1.00 98.50 88 THR A O 1
ATOM 671 N N . ALA A 1 89 ? -9.419 4.309 22.551 1.00 98.62 89 ALA A N 1
ATOM 672 C CA . ALA A 1 89 ? -9.488 3.786 21.188 1.00 98.62 89 ALA A CA 1
ATOM 673 C C . ALA A 1 89 ? -9.168 2.282 21.128 1.00 98.62 89 ALA A C 1
ATOM 675 O O . ALA A 1 89 ? -9.856 1.535 20.430 1.00 98.62 89 ALA A O 1
ATOM 676 N N . LEU A 1 90 ? -8.146 1.842 21.867 1.00 98.62 90 LEU A N 1
ATOM 677 C CA . LEU A 1 90 ? -7.738 0.441 21.946 1.00 98.62 90 LEU A CA 1
ATOM 678 C C . LEU A 1 90 ? -8.810 -0.415 22.627 1.00 98.62 90 LEU A C 1
ATOM 680 O O . LEU A 1 90 ? -9.151 -1.471 22.096 1.00 98.62 90 LEU A O 1
ATOM 684 N N . ASP A 1 91 ? -9.394 0.061 23.727 1.00 98.50 91 ASP A N 1
ATOM 685 C CA . ASP A 1 91 ? -10.479 -0.629 24.428 1.00 98.50 91 ASP A CA 1
ATOM 686 C C . ASP A 1 91 ? -11.713 -0.789 23.539 1.00 98.50 91 ASP A C 1
ATOM 688 O O . ASP A 1 91 ? -12.294 -1.872 23.480 1.00 98.50 91 ASP A O 1
ATOM 692 N N . LEU A 1 92 ? -12.096 0.251 22.791 1.00 98.56 92 LEU A N 1
ATOM 693 C CA . LEU A 1 92 ? -13.225 0.177 21.860 1.00 98.56 92 LEU A CA 1
ATOM 694 C C . LEU A 1 92 ? -13.003 -0.884 20.775 1.00 98.56 92 LEU A C 1
ATOM 696 O O . LEU A 1 92 ? -13.897 -1.689 20.515 1.00 98.56 92 LEU A O 1
ATOM 700 N N . VAL A 1 93 ? -11.814 -0.920 20.164 1.00 98.31 93 VAL A N 1
ATOM 701 C CA . VAL A 1 93 ? -11.483 -1.927 19.142 1.00 98.31 93 VAL A CA 1
ATOM 702 C C . VAL A 1 93 ? -11.444 -3.329 19.749 1.00 98.31 93 VAL A C 1
ATOM 704 O O . VAL A 1 93 ? -12.035 -4.251 19.188 1.00 98.31 93 VAL A O 1
ATOM 707 N N . ALA A 1 94 ? -10.789 -3.501 20.898 1.00 98.38 94 ALA A N 1
ATOM 708 C CA . ALA A 1 94 ? -10.678 -4.795 21.565 1.00 98.38 94 ALA A CA 1
ATOM 709 C C . ALA A 1 94 ? -12.049 -5.341 21.989 1.00 98.38 94 ALA A C 1
ATOM 711 O O . ALA A 1 94 ? -12.332 -6.521 21.783 1.00 98.38 94 ALA A O 1
ATOM 712 N N . ASN A 1 95 ? -12.915 -4.490 22.543 1.00 98.31 95 ASN A N 1
ATOM 713 C CA . ASN A 1 95 ? -14.256 -4.881 22.967 1.00 98.31 95 ASN A CA 1
ATOM 714 C C . ASN A 1 95 ? -15.151 -5.241 21.779 1.00 98.31 95 ASN A C 1
ATOM 716 O O . ASN A 1 95 ? -15.893 -6.216 21.863 1.00 98.31 95 ASN A O 1
ATOM 720 N N . GLU A 1 96 ? -15.048 -4.528 20.655 1.00 98.38 96 GLU A N 1
ATOM 721 C CA . GLU A 1 96 ? -15.797 -4.887 19.448 1.00 98.38 96 GLU A CA 1
ATOM 722 C C . GLU A 1 96 ? -15.309 -6.187 18.811 1.00 98.38 96 GLU A C 1
ATOM 724 O O . GLU A 1 96 ? -16.138 -6.993 18.392 1.00 98.38 96 GLU A O 1
ATOM 729 N N . LEU A 1 97 ? -13.995 -6.430 18.778 1.00 98.50 97 LEU A N 1
ATOM 730 C CA . LEU A 1 97 ? -13.454 -7.708 18.312 1.00 98.50 97 LEU A CA 1
ATOM 731 C C . LEU A 1 97 ? -13.973 -8.864 19.174 1.00 98.50 97 LEU A C 1
ATOM 733 O O . LEU A 1 97 ? -14.515 -9.818 18.623 1.00 98.50 97 LEU A O 1
ATOM 737 N N . ARG A 1 98 ? -13.894 -8.747 20.508 1.00 98.38 98 ARG A N 1
ATOM 738 C CA . ARG A 1 98 ? -14.448 -9.750 21.437 1.00 98.38 98 ARG A CA 1
ATOM 739 C C . ARG A 1 98 ? -15.939 -9.966 21.202 1.00 98.38 98 ARG A C 1
ATOM 741 O O . ARG A 1 98 ? -16.356 -11.088 20.960 1.00 98.38 98 ARG A O 1
ATOM 748 N N . ARG A 1 99 ? -16.731 -8.888 21.169 1.00 98.31 99 ARG A N 1
ATOM 749 C CA . ARG A 1 99 ? -18.183 -8.962 20.953 1.00 98.31 99 ARG A CA 1
ATOM 750 C C . ARG A 1 99 ? -18.528 -9.692 19.656 1.00 98.31 99 ARG A C 1
ATOM 752 O O . ARG A 1 99 ? -19.456 -10.497 19.648 1.00 98.31 99 ARG A O 1
ATOM 759 N N . VAL A 1 100 ? -17.831 -9.385 18.559 1.00 98.62 100 VAL A N 1
ATOM 760 C CA . VAL A 1 100 ? -18.082 -10.019 17.258 1.00 98.62 100 VAL A CA 1
ATOM 761 C C . VAL A 1 100 ? -17.713 -11.499 17.291 1.00 98.62 100 VAL A C 1
ATOM 763 O O . VAL A 1 100 ? -18.528 -12.306 16.855 1.00 98.62 100 VAL A O 1
ATOM 766 N N . ILE A 1 101 ? -16.554 -11.849 17.853 1.00 98.62 101 ILE A N 1
ATOM 767 C CA . ILE A 1 101 ? -16.113 -13.244 17.995 1.00 98.62 101 ILE A CA 1
ATOM 768 C C . ILE A 1 101 ? -17.116 -14.033 18.843 1.00 98.62 101 ILE A C 1
ATOM 770 O O . ILE A 1 101 ? -17.628 -15.050 18.384 1.00 98.62 101 ILE A O 1
ATOM 774 N N . ASP A 1 102 ? -17.470 -13.525 20.025 1.00 98.44 102 ASP A N 1
ATOM 775 C CA . ASP A 1 102 ? -18.358 -14.209 20.970 1.00 98.44 102 ASP A CA 1
ATOM 776 C C . ASP A 1 102 ? -19.782 -14.387 20.419 1.00 98.44 102 ASP A C 1
ATOM 778 O O . ASP A 1 102 ? -20.455 -15.368 20.728 1.00 98.44 102 ASP A O 1
ATOM 782 N N . SER A 1 103 ? -20.261 -13.436 19.608 1.00 98.50 103 SER A N 1
ATOM 783 C CA . SER A 1 103 ? -21.644 -13.439 19.106 1.00 98.50 103 SER A CA 1
ATOM 784 C C . SER A 1 103 ? -21.810 -14.121 17.746 1.00 98.50 103 SER A C 1
ATOM 786 O O . SER A 1 103 ? -22.892 -14.627 17.455 1.00 98.50 103 SER A O 1
ATOM 788 N N . TYR A 1 104 ? -20.788 -14.077 16.885 1.00 98.44 104 TYR A N 1
ATOM 789 C CA . TYR A 1 104 ? -20.914 -14.441 15.466 1.00 98.44 104 TYR A CA 1
ATOM 790 C C . TYR A 1 104 ? -19.765 -15.299 14.923 1.00 98.44 104 TYR A C 1
ATOM 792 O O . TYR A 1 104 ? -19.839 -15.722 13.771 1.00 98.44 104 TYR A O 1
ATOM 800 N N . GLY A 1 105 ? -18.720 -15.553 15.714 1.00 98.56 105 GLY A N 1
ATOM 801 C CA . GLY A 1 105 ? -17.514 -16.242 15.261 1.00 98.56 105 GLY A CA 1
ATOM 802 C C . GLY A 1 105 ? -16.543 -15.346 14.486 1.00 98.56 105 GLY A C 1
ATOM 803 O O . GLY A 1 105 ? -16.828 -14.196 14.134 1.00 98.56 105 GLY A O 1
ATOM 804 N N . ASN A 1 106 ? -15.352 -15.884 14.227 1.00 98.56 106 ASN A N 1
ATOM 805 C CA . ASN A 1 106 ? -14.261 -15.186 13.546 1.00 98.56 106 ASN A CA 1
ATOM 806 C C . ASN A 1 106 ? -14.579 -14.871 12.075 1.00 98.56 106 ASN A C 1
ATOM 808 O O . ASN A 1 106 ? -14.100 -13.873 11.536 1.00 98.56 106 ASN A O 1
ATOM 812 N N . GLU A 1 107 ? -15.432 -15.665 11.432 1.00 98.31 107 GLU A N 1
ATOM 813 C CA . GLU A 1 107 ? -15.865 -15.503 10.042 1.00 98.31 107 GLU A CA 1
ATOM 814 C C . GLU A 1 107 ? -16.643 -14.193 9.821 1.00 98.31 107 GLU A C 1
ATOM 816 O O . GLU A 1 107 ? -16.669 -13.656 8.710 1.00 98.31 107 GLU A O 1
ATOM 821 N N . ALA A 1 108 ? -17.230 -13.621 10.877 1.00 98.44 108 ALA A N 1
ATOM 822 C CA . ALA A 1 108 ? -17.899 -12.323 10.821 1.00 98.44 108 ALA A CA 1
ATOM 823 C C . ALA A 1 108 ? -16.921 -11.130 10.759 1.00 98.44 108 ALA A C 1
ATOM 825 O O . ALA A 1 108 ? -17.343 -9.995 10.514 1.00 98.44 108 ALA A O 1
ATOM 826 N N . ILE A 1 109 ? -15.619 -11.361 10.958 1.00 98.62 109 ILE A N 1
ATOM 827 C CA . ILE A 1 109 ? -14.571 -10.346 10.827 1.00 98.62 109 ILE A CA 1
ATOM 828 C C . ILE A 1 109 ? -14.016 -10.405 9.407 1.00 98.62 109 ILE A C 1
ATOM 830 O O . ILE A 1 109 ? -13.266 -11.311 9.059 1.00 98.62 109 ILE A O 1
ATOM 834 N N . TYR A 1 110 ? -14.334 -9.410 8.583 1.00 98.38 110 TYR A N 1
ATOM 835 C CA . TYR A 1 110 ? -13.697 -9.260 7.276 1.00 98.38 110 TYR A CA 1
ATOM 836 C C . TYR A 1 110 ? -12.386 -8.477 7.396 1.00 98.38 110 TYR A C 1
ATOM 838 O O . TYR A 1 110 ? -12.396 -7.310 7.793 1.00 98.38 110 TYR A O 1
ATOM 846 N N . ALA A 1 111 ? -11.267 -9.094 7.006 1.00 97.31 111 ALA A N 1
ATOM 847 C CA . ALA A 1 111 ? -9.940 -8.472 7.053 1.00 97.31 111 ALA A CA 1
ATOM 848 C C . ALA A 1 111 ? -9.157 -8.579 5.732 1.00 97.31 111 ALA A C 1
ATOM 850 O O . ALA A 1 111 ? -7.926 -8.514 5.728 1.00 97.31 111 ALA A O 1
ATOM 851 N N . GLY A 1 112 ? -9.866 -8.671 4.598 1.00 95.75 112 GLY A N 1
ATOM 852 C CA . GLY A 1 112 ? -9.254 -8.658 3.263 1.00 95.75 112 GLY A CA 1
ATOM 853 C C . GLY A 1 112 ? -8.321 -7.463 3.046 1.00 95.75 112 GLY A C 1
ATOM 854 O O . GLY A 1 112 ? -7.188 -7.628 2.608 1.00 95.75 112 GLY A O 1
ATOM 855 N N . SER A 1 113 ? -8.758 -6.259 3.445 1.00 95.12 113 SER A N 1
ATOM 856 C CA . SER A 1 113 ? -7.935 -5.035 3.521 1.00 95.12 113 SER A CA 1
ATOM 857 C C . SER A 1 113 ? -6.995 -4.821 2.317 1.00 95.12 113 SER A C 1
ATOM 859 O O . SER A 1 113 ? -5.812 -4.505 2.483 1.00 95.12 113 SER A O 1
ATOM 861 N N . TYR A 1 114 ? -7.516 -5.007 1.100 1.00 94.12 114 TYR A N 1
ATOM 862 C CA . TYR A 1 114 ? -6.750 -4.828 -0.132 1.00 94.12 114 TYR A CA 1
ATOM 863 C C . TYR A 1 114 ? -6.220 -3.393 -0.258 1.00 94.12 114 TYR A C 1
ATOM 865 O O . TYR A 1 114 ? -6.961 -2.425 -0.089 1.00 94.12 114 TYR A O 1
ATOM 873 N N . GLY A 1 115 ? -4.941 -3.253 -0.598 1.00 92.88 115 GLY A N 1
ATOM 874 C CA . GLY A 1 115 ? -4.300 -1.961 -0.810 1.00 92.88 115 GLY A CA 1
ATOM 875 C C . GLY A 1 115 ? -2.783 -2.081 -0.910 1.00 92.88 115 GLY A C 1
ATOM 876 O O . GLY A 1 115 ? -2.201 -3.084 -0.502 1.00 92.88 115 GLY A O 1
ATOM 877 N N . TRP A 1 116 ? -2.146 -1.042 -1.451 1.00 93.25 116 TRP A N 1
ATOM 878 C CA . TRP A 1 116 ? -0.692 -1.001 -1.648 1.00 93.25 116 TRP A CA 1
ATOM 879 C C . TRP A 1 116 ? 0.089 -0.780 -0.347 1.00 93.25 116 TRP A C 1
ATOM 881 O O . TRP A 1 116 ? 1.171 -1.334 -0.184 1.00 93.25 116 TRP A O 1
ATOM 891 N N . SER A 1 117 ? -0.487 -0.034 0.606 1.00 93.19 117 SER A N 1
ATOM 892 C CA . SER A 1 117 ? 0.197 0.385 1.838 1.00 93.19 117 SER A CA 1
ATOM 893 C C . SER A 1 117 ? 1.534 1.092 1.537 1.00 93.19 117 SER A C 1
ATOM 895 O O . SER A 1 117 ? 1.667 1.749 0.505 1.00 93.19 117 SER A O 1
ATOM 897 N N . SER A 1 118 ? 2.488 1.001 2.462 1.00 93.06 118 SER A N 1
ATOM 898 C CA . SER A 1 118 ? 3.888 1.373 2.256 1.00 93.06 118 SER A CA 1
ATOM 899 C C . SER A 1 118 ? 4.751 0.108 2.217 1.00 93.06 118 SER A C 1
ATOM 901 O O . SER A 1 118 ? 4.424 -0.864 2.909 1.00 93.06 118 SER A O 1
ATOM 903 N N . PRO A 1 119 ? 5.868 0.098 1.468 1.00 92.50 119 PRO A N 1
ATOM 904 C CA . PRO A 1 119 ? 6.765 -1.048 1.450 1.00 92.50 119 PRO A CA 1
ATOM 905 C C . PRO A 1 119 ? 7.517 -1.170 2.782 1.00 92.50 119 PRO A C 1
ATOM 907 O O . PRO A 1 119 ? 7.830 -0.172 3.433 1.00 92.50 119 PRO A O 1
ATOM 910 N N . GLY A 1 120 ? 7.835 -2.403 3.173 1.00 91.62 120 GLY A N 1
ATOM 911 C CA . GLY A 1 120 ? 8.669 -2.694 4.337 1.00 91.62 120 GLY A CA 1
ATOM 912 C C . GLY A 1 120 ? 8.349 -4.050 4.952 1.00 91.62 120 GLY A C 1
ATOM 913 O O . GLY A 1 120 ? 7.200 -4.329 5.269 1.00 91.62 120 GLY A O 1
ATOM 914 N N . THR A 1 121 ? 9.367 -4.882 5.171 1.00 89.31 121 THR A N 1
ATOM 915 C CA . THR A 1 121 ? 9.186 -6.265 5.648 1.00 89.31 121 THR A CA 1
ATOM 916 C C . THR A 1 121 ? 8.519 -6.340 7.023 1.00 89.31 121 THR A C 1
ATOM 918 O O . THR A 1 121 ? 7.630 -7.157 7.232 1.00 89.31 121 THR A O 1
ATOM 921 N N . LEU A 1 122 ? 8.923 -5.473 7.960 1.00 92.94 122 LEU A N 1
ATOM 922 C CA . LEU A 1 122 ? 8.383 -5.456 9.325 1.00 92.94 122 LEU A CA 1
ATOM 923 C C . LEU A 1 122 ? 7.102 -4.615 9.448 1.00 92.94 122 LEU A C 1
ATOM 925 O O . LEU A 1 122 ? 6.161 -4.988 10.143 1.00 92.94 122 LEU A O 1
ATOM 929 N N . HIS A 1 123 ? 7.055 -3.464 8.777 1.00 94.69 123 HIS A N 1
ATOM 930 C CA . HIS A 1 123 ? 5.975 -2.482 8.921 1.00 94.69 123 HIS A CA 1
ATOM 931 C C . HIS A 1 123 ? 4.951 -2.540 7.781 1.00 94.69 123 HIS A C 1
ATOM 933 O O . HIS A 1 123 ? 4.364 -1.522 7.419 1.00 94.69 123 HIS A O 1
ATOM 939 N N . PHE A 1 124 ? 4.687 -3.734 7.247 1.00 93.12 124 PHE A N 1
ATOM 940 C CA . PHE A 1 124 ? 3.608 -3.936 6.284 1.00 93.12 124 PHE A CA 1
ATOM 941 C C . PHE A 1 124 ? 2.259 -4.062 7.006 1.00 93.12 124 PHE A C 1
ATOM 943 O O . PHE A 1 124 ? 1.980 -5.057 7.680 1.00 93.12 124 PHE A O 1
ATOM 950 N N . GLY A 1 125 ? 1.413 -3.034 6.883 1.00 92.44 125 GLY A N 1
ATOM 951 C CA . GLY A 1 125 ? 0.201 -2.880 7.698 1.00 92.44 125 GLY A CA 1
ATOM 952 C C . GLY A 1 125 ? -0.750 -4.080 7.650 1.00 92.44 125 GLY A C 1
ATOM 953 O O . GLY A 1 125 ? -1.200 -4.543 8.699 1.00 92.44 125 GLY A O 1
ATOM 954 N N . ARG A 1 126 ? -0.998 -4.634 6.454 1.00 94.56 126 ARG A N 1
ATOM 955 C CA . ARG A 1 126 ? -1.885 -5.798 6.280 1.00 94.56 126 ARG A CA 1
ATOM 956 C C . ARG A 1 126 ? -1.348 -7.033 7.004 1.00 94.56 126 ARG A C 1
ATOM 958 O O . ARG A 1 126 ? -2.101 -7.666 7.733 1.00 94.56 126 ARG A O 1
ATOM 965 N N . ALA A 1 127 ? -0.053 -7.332 6.875 1.00 94.12 127 ALA A N 1
ATOM 966 C CA . ALA A 1 127 ? 0.551 -8.485 7.549 1.00 94.12 127 ALA A CA 1
ATOM 967 C C . ALA A 1 127 ? 0.492 -8.360 9.079 1.00 94.12 127 ALA A C 1
ATOM 969 O O . ALA A 1 127 ? 0.193 -9.336 9.763 1.00 94.12 127 ALA A O 1
ATOM 970 N N . ASN A 1 128 ? 0.709 -7.159 9.622 1.00 95.62 128 ASN A N 1
ATOM 971 C CA . ASN A 1 128 ? 0.610 -6.924 11.065 1.00 95.62 128 ASN A CA 1
ATOM 972 C C . ASN A 1 128 ? -0.829 -7.079 11.582 1.00 95.62 128 ASN A C 1
ATOM 974 O O . ASN A 1 128 ? -1.044 -7.704 12.620 1.00 95.62 128 ASN A O 1
ATOM 978 N N . MET A 1 129 ? -1.816 -6.574 10.836 1.00 96.81 129 MET A N 1
ATOM 979 C CA . MET A 1 129 ? -3.233 -6.779 11.147 1.00 96.81 129 MET A CA 1
ATOM 980 C C . MET A 1 129 ? -3.610 -8.266 11.093 1.00 96.81 129 MET A C 1
ATOM 982 O O . MET A 1 129 ? -4.222 -8.781 12.025 1.00 96.81 129 MET A O 1
ATOM 986 N N . HIS A 1 130 ? -3.202 -8.977 10.038 1.00 97.31 130 HIS A N 1
ATOM 987 C CA . HIS A 1 130 ? -3.451 -10.414 9.878 1.00 97.31 130 HIS A CA 1
ATOM 988 C C . HIS A 1 130 ? -2.812 -11.231 10.999 1.00 97.31 130 HIS A C 1
ATOM 990 O O . HIS A 1 130 ? -3.454 -12.121 11.549 1.00 97.31 130 HIS A O 1
ATOM 996 N N . ARG A 1 131 ? -1.578 -10.897 11.394 1.00 97.69 131 ARG A N 1
ATOM 997 C CA . ARG A 1 131 ? -0.906 -11.533 12.532 1.00 97.69 131 ARG A CA 1
ATOM 998 C C . ARG A 1 131 ? -1.719 -11.386 13.816 1.00 97.69 131 ARG A C 1
ATOM 1000 O O . ARG A 1 131 ? -1.892 -12.377 14.516 1.00 97.69 131 ARG A O 1
ATOM 1007 N N . LEU A 1 132 ? -2.213 -10.183 14.120 1.00 97.69 132 LEU A N 1
ATOM 1008 C CA . LEU A 1 132 ? -3.054 -9.948 15.296 1.00 97.69 132 LEU A CA 1
ATOM 1009 C C . LEU A 1 132 ? -4.339 -10.783 15.243 1.00 97.69 132 LEU A C 1
ATOM 1011 O O . LEU A 1 132 ? -4.648 -11.481 16.201 1.00 97.69 132 LEU A O 1
ATOM 1015 N N . LEU A 1 133 ? -5.073 -10.742 14.131 1.00 98.44 133 LEU A N 1
ATOM 1016 C CA . LEU A 1 133 ? -6.355 -11.443 14.014 1.00 98.44 133 LEU A CA 1
ATOM 1017 C C . LEU A 1 133 ? -6.199 -12.972 14.030 1.00 98.44 133 LEU A C 1
ATOM 1019 O O . LEU A 1 133 ? -7.034 -13.663 14.605 1.00 98.44 133 LEU A O 1
ATOM 1023 N N . ASN A 1 134 ? -5.100 -13.511 13.496 1.00 98.38 134 ASN A N 1
ATOM 1024 C CA . ASN A 1 134 ? -4.790 -14.939 13.603 1.00 98.38 134 ASN A CA 1
ATOM 1025 C C . ASN A 1 134 ? -4.538 -15.382 15.053 1.00 98.38 134 ASN A C 1
ATOM 1027 O O . ASN A 1 134 ? -4.912 -16.493 15.417 1.00 98.38 134 ASN A O 1
ATOM 1031 N N . LEU A 1 135 ? -3.973 -14.518 15.906 1.00 98.19 135 LEU A N 1
ATOM 1032 C CA . LEU A 1 135 ? -3.860 -14.795 17.346 1.00 98.19 135 LEU A CA 1
ATOM 1033 C C . LEU A 1 135 ? -5.225 -14.805 18.055 1.00 98.19 135 LEU A C 1
ATOM 1035 O O . LEU A 1 135 ? -5.334 -15.356 19.146 1.00 98.19 135 LEU A O 1
ATOM 1039 N N . LEU A 1 136 ? -6.252 -14.210 17.442 1.00 97.56 136 LEU A N 1
ATOM 1040 C CA . LEU A 1 136 ? -7.623 -14.147 17.954 1.00 97.56 136 LEU A CA 1
ATOM 1041 C C . LEU A 1 136 ? -8.549 -15.211 17.340 1.00 97.56 136 LEU A C 1
ATOM 1043 O O . LEU A 1 136 ? -9.757 -15.135 17.538 1.00 97.56 136 LEU A O 1
ATOM 1047 N N . GLY A 1 137 ? -8.012 -16.185 16.598 1.00 97.75 137 GLY A N 1
ATOM 1048 C CA . GLY A 1 137 ? -8.795 -17.274 15.994 1.00 97.75 137 GLY A CA 1
ATOM 1049 C C . GLY A 1 137 ? -9.069 -17.133 14.493 1.00 97.75 137 GLY A C 1
ATOM 1050 O O . GLY A 1 137 ? -9.753 -17.977 13.926 1.00 97.75 137 GLY A O 1
ATOM 1051 N N . GLY A 1 138 ? -8.518 -16.113 13.827 1.00 98.25 138 GLY A N 1
ATOM 1052 C CA . GLY A 1 138 ? -8.641 -15.924 12.378 1.00 98.25 138 GLY A CA 1
ATOM 1053 C C . GLY A 1 138 ? -9.713 -14.909 11.970 1.00 98.25 138 GLY A C 1
ATOM 1054 O O . GLY A 1 138 ? -10.219 -14.149 12.799 1.00 98.25 138 GLY A O 1
ATOM 1055 N N . PHE A 1 139 ? -9.992 -14.847 10.666 1.00 98.56 139 PHE A N 1
ATOM 1056 C CA . PHE A 1 139 ? -10.886 -13.877 10.024 1.00 98.56 139 PHE A CA 1
ATOM 1057 C C . PHE A 1 139 ? -11.262 -14.331 8.599 1.00 98.56 139 PHE A C 1
ATOM 1059 O O . PHE A 1 139 ? -10.606 -15.201 8.024 1.00 98.56 139 PHE A O 1
ATOM 1066 N N . THR A 1 140 ? -12.264 -13.692 7.993 1.00 98.50 140 THR A N 1
ATOM 1067 C CA . THR A 1 140 ? -12.594 -13.833 6.564 1.00 98.50 140 THR A CA 1
ATOM 1068 C C . THR A 1 140 ? -11.681 -12.949 5.707 1.00 98.50 140 THR A C 1
ATOM 1070 O O . THR A 1 140 ? -11.717 -11.716 5.806 1.00 98.50 140 THR A O 1
ATOM 1073 N N . ASP A 1 141 ? -10.859 -13.568 4.856 1.00 97.06 141 ASP A N 1
ATOM 1074 C CA . ASP A 1 141 ? -9.951 -12.886 3.918 1.00 97.06 141 ASP A CA 1
ATOM 1075 C C . ASP A 1 141 ? -10.600 -12.666 2.533 1.00 97.06 141 ASP A C 1
ATOM 1077 O O . ASP A 1 141 ? -11.749 -13.034 2.284 1.00 97.06 141 ASP A O 1
ATOM 1081 N N . SER A 1 142 ? -9.856 -12.046 1.619 1.00 94.81 142 SER A N 1
ATOM 1082 C CA . SER A 1 142 ? -10.220 -11.862 0.212 1.00 94.81 142 SER A CA 1
ATOM 1083 C C . SER A 1 142 ? -9.203 -12.521 -0.716 1.00 94.81 142 SER A C 1
ATOM 1085 O O . SER A 1 142 ? -7.998 -12.398 -0.489 1.00 94.81 142 SER A O 1
ATOM 1087 N N . ILE A 1 143 ? -9.684 -13.121 -1.806 1.00 92.94 143 ILE A N 1
ATOM 1088 C CA . ILE A 1 143 ? -8.848 -13.662 -2.884 1.00 92.94 143 ILE A CA 1
ATOM 1089 C C . ILE A 1 143 ? -8.815 -12.724 -4.094 1.00 92.94 143 ILE A C 1
ATOM 1091 O O . ILE A 1 143 ? -9.782 -12.014 -4.374 1.00 92.94 143 ILE A O 1
ATOM 1095 N N . GLY A 1 144 ? -7.706 -12.769 -4.829 1.00 90.81 144 GLY A N 1
ATOM 1096 C CA . GLY A 1 144 ? -7.504 -12.010 -6.058 1.00 90.81 144 GLY A CA 1
ATOM 1097 C C . GLY A 1 144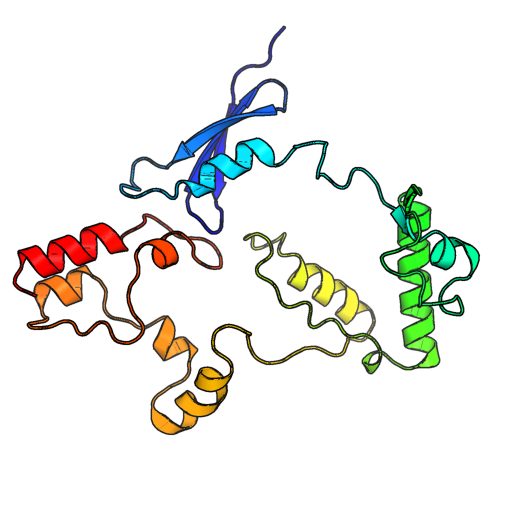 ? -7.043 -10.566 -5.848 1.00 90.81 144 GLY A C 1
ATOM 1098 O O . GLY A 1 144 ? -6.810 -10.100 -4.728 1.00 90.81 144 GLY A O 1
ATOM 1099 N N . SER A 1 145 ? -6.898 -9.852 -6.963 1.00 90.25 145 SER A N 1
ATOM 1100 C CA . SER A 1 145 ? -6.451 -8.461 -7.001 1.00 90.25 145 SER A CA 1
ATOM 1101 C C . SER A 1 145 ? -7.312 -7.599 -7.924 1.00 90.25 145 SER A C 1
ATOM 1103 O O . SER A 1 145 ? -7.867 -8.071 -8.914 1.00 90.25 145 SER A O 1
ATOM 1105 N N . TYR A 1 146 ? -7.378 -6.294 -7.655 1.00 94.88 146 TYR A N 1
ATOM 1106 C CA . TYR A 1 146 ? -8.013 -5.351 -8.588 1.00 94.88 146 TYR A CA 1
ATOM 1107 C C . TYR A 1 146 ? -7.198 -5.145 -9.874 1.00 94.88 146 TYR A C 1
ATOM 1109 O O . TYR A 1 146 ? -7.713 -4.578 -10.833 1.00 94.88 146 TYR A O 1
ATOM 1117 N N . SER A 1 147 ? -5.935 -5.580 -9.895 1.00 91.62 147 SER A N 1
ATOM 1118 C CA . SER A 1 147 ? -5.041 -5.407 -11.040 1.00 91.62 147 SER A CA 1
ATOM 1119 C C . SER A 1 147 ? -5.202 -6.526 -12.068 1.00 91.62 147 SER A C 1
ATOM 1121 O O . SER A 1 147 ? -5.295 -6.248 -13.260 1.00 91.62 147 SER A O 1
ATOM 1123 N N . THR A 1 148 ? -5.221 -7.787 -11.622 1.00 92.25 148 THR A N 1
ATOM 1124 C CA . THR A 1 148 ? -5.058 -8.956 -12.503 1.00 92.25 148 THR A CA 1
ATOM 1125 C C . THR A 1 148 ? -6.019 -10.113 -12.220 1.00 92.25 148 THR A C 1
ATOM 1127 O O . THR A 1 148 ? -5.811 -11.183 -12.776 1.00 92.25 148 THR A O 1
ATOM 1130 N N . ALA A 1 149 ? -7.105 -9.938 -11.448 1.00 94.62 149 ALA A N 1
ATOM 1131 C CA . ALA A 1 149 ? -8.006 -11.046 -11.069 1.00 94.62 149 ALA A CA 1
ATOM 1132 C C . ALA A 1 149 ? -8.492 -11.924 -12.241 1.00 94.62 149 ALA A C 1
ATOM 1134 O O . ALA A 1 149 ? -8.511 -13.146 -12.127 1.00 94.62 149 ALA A O 1
ATOM 1135 N N . ALA A 1 150 ? -8.863 -11.327 -13.379 1.00 94.62 150 ALA A N 1
ATOM 1136 C CA . ALA A 1 150 ? -9.292 -12.106 -14.544 1.00 94.62 150 ALA A CA 1
ATOM 1137 C C . ALA A 1 150 ? -8.143 -12.940 -15.137 1.00 94.62 150 ALA A C 1
ATOM 1139 O O . ALA A 1 150 ? -8.343 -14.102 -15.480 1.00 94.62 150 ALA A O 1
ATOM 1140 N N . ALA A 1 151 ? -6.937 -12.365 -15.218 1.00 92.38 151 ALA A N 1
ATOM 1141 C CA . ALA A 1 151 ? -5.744 -13.069 -15.678 1.00 92.38 151 ALA A CA 1
ATOM 1142 C C . ALA A 1 151 ? -5.352 -14.187 -14.700 1.00 92.38 151 ALA A C 1
ATOM 1144 O O . ALA A 1 151 ? -5.133 -15.311 -15.131 1.00 92.38 151 ALA A O 1
ATOM 1145 N N . GLU A 1 152 ? -5.353 -13.911 -13.393 1.00 93.00 152 GLU A N 1
ATOM 1146 C CA . GLU A 1 152 ? -5.104 -14.892 -12.327 1.00 93.00 152 GLU A CA 1
ATOM 1147 C C . GLU A 1 152 ? -6.040 -16.103 -12.412 1.00 93.00 152 GLU A C 1
ATOM 1149 O O . GLU A 1 152 ? -5.611 -17.221 -12.134 1.00 93.00 152 GLU A O 1
ATOM 1154 N N . ALA A 1 153 ? -7.290 -15.893 -12.833 1.00 94.38 153 ALA A N 1
ATOM 1155 C CA . ALA A 1 153 ? -8.261 -16.963 -13.004 1.00 94.38 153 ALA A CA 1
ATOM 1156 C C . ALA A 1 153 ? -8.019 -17.813 -14.263 1.00 94.38 153 ALA A C 1
ATOM 1158 O O . ALA A 1 153 ? -8.244 -19.016 -14.214 1.00 94.38 153 ALA A O 1
ATOM 1159 N N . ILE A 1 154 ? -7.596 -17.222 -15.389 1.00 95.75 154 ILE A N 1
ATOM 1160 C CA . ILE A 1 154 ? -7.525 -17.935 -16.680 1.00 95.75 154 ILE A CA 1
ATOM 1161 C C . ILE A 1 154 ? -6.125 -18.437 -17.046 1.00 95.75 154 ILE A C 1
ATOM 1163 O O . ILE A 1 154 ? -5.999 -19.529 -17.600 1.00 95.75 154 ILE A O 1
ATOM 1167 N N . THR A 1 155 ? -5.060 -17.684 -16.754 1.00 94.75 155 THR A N 1
ATOM 1168 C CA . THR A 1 155 ? -3.709 -17.995 -17.256 1.00 94.75 155 THR A CA 1
ATOM 1169 C C . THR A 1 155 ? -3.153 -19.345 -16.797 1.00 94.75 155 THR A C 1
ATOM 1171 O O . THR A 1 155 ? -2.560 -20.015 -17.651 1.00 94.75 155 THR A O 1
ATOM 1174 N N . PRO A 1 156 ? -3.405 -19.838 -15.560 1.00 94.94 156 PRO A N 1
ATOM 1175 C CA . PRO A 1 156 ? -2.921 -21.155 -15.140 1.00 94.94 156 PRO A CA 1
ATOM 1176 C C . PRO A 1 156 ? -3.505 -22.317 -15.953 1.00 94.94 156 PRO A C 1
ATOM 1178 O O . PRO A 1 156 ? -2.922 -23.395 -15.983 1.00 94.94 156 PRO A O 1
ATOM 1181 N N . HIS A 1 157 ? -4.649 -22.107 -16.610 1.00 96.38 157 HIS A N 1
ATOM 1182 C CA . HIS A 1 157 ? -5.319 -23.120 -17.427 1.00 96.38 157 HIS A CA 1
ATOM 1183 C C . HIS A 1 157 ? -4.912 -23.081 -18.904 1.00 96.38 157 HIS A C 1
ATOM 1185 O O . HIS A 1 157 ? -5.317 -23.962 -19.660 1.00 96.38 157 HIS A O 1
ATOM 1191 N N . VAL A 1 158 ? -4.151 -22.066 -19.329 1.00 96.44 158 VAL A N 1
ATOM 1192 C CA . VAL A 1 158 ? -3.805 -21.852 -20.744 1.00 96.44 158 VAL A CA 1
ATOM 1193 C C . VAL A 1 158 ? -2.297 -21.851 -20.973 1.00 96.44 158 VAL A C 1
ATOM 1195 O O . VAL A 1 158 ? -1.839 -22.461 -21.934 1.00 96.44 158 VAL A O 1
ATOM 1198 N N . ILE A 1 159 ? -1.527 -21.161 -20.125 1.00 93.06 159 ILE A N 1
ATOM 1199 C CA . ILE A 1 159 ? -0.090 -20.933 -20.342 1.00 93.06 159 ILE A CA 1
ATOM 1200 C C . ILE A 1 159 ? 0.712 -21.285 -19.087 1.00 93.06 159 ILE A C 1
ATOM 1202 O O . ILE A 1 159 ? 1.432 -22.278 -19.069 1.00 93.06 159 ILE A O 1
ATOM 1206 N N . ALA A 1 160 ? 0.607 -20.461 -18.043 1.00 93.94 160 ALA A N 1
ATOM 1207 C CA . ALA A 1 160 ? 1.379 -20.563 -16.809 1.00 93.94 160 ALA A CA 1
ATOM 1208 C C . ALA A 1 160 ? 0.701 -19.754 -15.696 1.00 93.94 160 ALA A C 1
ATOM 1210 O O . ALA A 1 160 ? -0.255 -19.015 -15.935 1.00 93.94 160 ALA A O 1
ATOM 1211 N N . SER A 1 161 ? 1.215 -19.863 -14.469 1.00 92.31 161 SER A N 1
ATOM 1212 C CA . SER A 1 161 ? 0.740 -19.030 -13.363 1.00 92.31 161 SER A CA 1
ATOM 1213 C C . SER A 1 161 ? 0.909 -17.535 -13.672 1.00 92.31 161 SER A C 1
ATOM 1215 O O . SER A 1 161 ? 1.892 -17.132 -14.298 1.00 92.31 161 SER A O 1
ATOM 1217 N N . ASN A 1 162 ? -0.006 -16.688 -13.184 1.00 88.38 162 ASN A N 1
ATOM 1218 C CA . ASN A 1 162 ? 0.108 -15.235 -13.359 1.00 88.38 162 ASN A CA 1
ATOM 1219 C C . ASN A 1 162 ? 1.427 -14.678 -12.790 1.00 88.38 162 ASN A C 1
ATOM 1221 O O . ASN A 1 162 ? 1.991 -13.752 -13.357 1.00 88.38 162 ASN A O 1
ATOM 1225 N N . GLY A 1 163 ? 1.950 -15.269 -11.709 1.00 86.88 163 GLY A N 1
ATOM 1226 C CA . GLY A 1 163 ? 3.248 -14.893 -11.144 1.00 86.88 163 GLY A CA 1
ATOM 1227 C C . GLY A 1 163 ? 4.396 -15.114 -12.130 1.00 86.88 163 GLY A C 1
ATOM 1228 O O . GLY A 1 163 ? 5.143 -14.182 -12.401 1.00 86.88 163 GLY A O 1
ATOM 1229 N N . THR A 1 164 ? 4.478 -16.303 -12.732 1.00 89.75 164 THR A N 1
ATOM 1230 C CA . THR A 1 164 ? 5.452 -16.613 -13.796 1.00 89.75 164 THR A CA 1
ATOM 1231 C C . THR A 1 164 ? 5.339 -15.612 -14.944 1.00 89.75 164 THR A C 1
ATOM 1233 O O . THR A 1 164 ? 6.328 -15.018 -15.351 1.00 89.75 164 THR A O 1
ATOM 1236 N N . MET A 1 165 ? 4.116 -15.343 -15.409 1.00 87.62 165 MET A N 1
ATOM 1237 C CA . MET A 1 165 ? 3.877 -14.401 -16.508 1.00 87.62 165 MET A CA 1
ATOM 1238 C C . MET A 1 165 ? 4.307 -12.959 -16.186 1.00 87.62 165 MET A C 1
ATOM 1240 O O . MET A 1 165 ? 4.649 -12.209 -17.094 1.00 87.62 165 MET A O 1
ATOM 1244 N N . VAL A 1 166 ? 4.263 -12.541 -14.918 1.00 85.12 166 VAL A N 1
ATOM 1245 C CA . VAL A 1 166 ? 4.595 -11.168 -14.499 1.00 85.12 166 VAL A CA 1
ATOM 1246 C C . VAL A 1 166 ? 6.078 -11.010 -14.161 1.00 85.12 166 VAL A C 1
ATOM 1248 O O . VAL A 1 166 ? 6.661 -9.972 -14.476 1.00 85.12 166 VAL A O 1
ATOM 1251 N N . PHE A 1 167 ? 6.698 -12.004 -13.528 1.00 84.94 167 PHE A N 1
ATOM 1252 C CA . PHE A 1 167 ? 8.059 -11.873 -13.001 1.00 84.94 167 PHE A CA 1
ATOM 1253 C C . PHE A 1 167 ? 9.135 -12.478 -13.905 1.00 84.94 167 PHE A C 1
ATOM 1255 O O . PHE A 1 167 ? 10.260 -11.981 -13.892 1.00 84.94 167 PHE A O 1
ATOM 1262 N N . ASP A 1 168 ? 8.793 -13.453 -14.748 1.00 88.62 168 ASP A N 1
ATOM 1263 C CA . ASP A 1 168 ? 9.766 -14.173 -15.574 1.00 88.62 168 ASP A CA 1
ATOM 1264 C C . ASP A 1 168 ? 9.748 -13.651 -17.021 1.00 88.62 168 ASP A C 1
ATOM 1266 O O . ASP A 1 168 ? 9.493 -14.385 -17.976 1.00 88.62 168 ASP A O 1
ATOM 1270 N N . ASN A 1 169 ? 9.989 -12.346 -17.181 1.00 87.94 169 ASN A N 1
ATOM 1271 C CA . ASN A 1 169 ? 10.007 -11.674 -18.483 1.00 87.94 169 ASN A CA 1
ATOM 1272 C C . ASN A 1 169 ? 11.442 -11.370 -18.957 1.00 87.94 169 ASN A C 1
ATOM 1274 O O . ASN A 1 169 ? 12.294 -11.048 -18.124 1.00 87.94 169 ASN A O 1
ATOM 1278 N N . PRO A 1 170 ? 11.715 -11.403 -20.280 1.00 91.69 170 PRO A N 1
ATOM 1279 C CA . PRO A 1 170 ? 12.985 -10.945 -20.838 1.00 91.69 170 PRO A CA 1
ATOM 1280 C C . PRO A 1 170 ? 13.322 -9.521 -20.403 1.00 91.69 170 PRO A C 1
ATOM 1282 O O . PRO A 1 170 ? 12.447 -8.654 -20.309 1.00 91.69 170 PRO A O 1
ATOM 1285 N N . THR A 1 171 ? 14.604 -9.265 -20.162 1.00 92.44 171 THR A N 1
ATOM 1286 C CA . THR A 1 171 ? 15.056 -7.934 -19.763 1.00 92.44 171 THR A CA 1
ATOM 1287 C C . THR A 1 171 ? 15.169 -7.005 -20.975 1.00 92.44 171 THR A C 1
ATOM 1289 O O . THR A 1 171 ? 15.273 -7.453 -22.117 1.00 92.44 171 THR A O 1
ATOM 1292 N N . TRP A 1 172 ? 15.188 -5.688 -20.748 1.00 93.56 172 TRP A N 1
ATOM 1293 C CA . TRP A 1 172 ? 15.442 -4.724 -21.825 1.00 93.56 172 TRP A CA 1
ATOM 1294 C C . TRP A 1 172 ? 16.763 -4.967 -22.578 1.00 93.56 172 TRP A C 1
ATOM 1296 O O . TRP A 1 172 ? 16.733 -4.887 -23.805 1.00 93.56 172 TRP A O 1
ATOM 1306 N N . PRO A 1 173 ? 17.890 -5.294 -21.910 1.00 94.44 173 PRO A N 1
ATOM 1307 C CA . PRO A 1 173 ? 19.106 -5.726 -22.596 1.00 94.44 173 PRO A CA 1
ATOM 1308 C C . PRO A 1 173 ? 18.902 -6.921 -23.534 1.00 94.44 173 PRO A C 1
ATOM 1310 O O . PRO A 1 173 ? 19.359 -6.865 -24.673 1.00 94.44 173 PRO A O 1
ATOM 1313 N N . ASP A 1 174 ? 18.179 -7.960 -23.100 1.00 96.12 174 ASP A N 1
ATOM 1314 C CA . ASP A 1 174 ? 17.917 -9.141 -23.937 1.00 96.12 174 ASP A CA 1
ATOM 1315 C C . ASP A 1 174 ? 17.051 -8.778 -25.148 1.00 96.12 174 ASP A C 1
ATOM 1317 O O . ASP A 1 174 ? 17.350 -9.169 -26.275 1.00 96.12 174 ASP A O 1
ATOM 1321 N N . ILE A 1 175 ? 16.004 -7.974 -24.930 1.00 96.19 175 ILE A N 1
ATOM 1322 C CA . ILE A 1 175 ? 15.129 -7.472 -25.998 1.00 96.19 175 ILE A CA 1
ATOM 1323 C C . ILE A 1 175 ? 15.947 -6.668 -27.012 1.00 96.19 175 ILE A C 1
ATOM 1325 O O . ILE A 1 175 ? 15.849 -6.912 -28.209 1.00 96.19 175 ILE A O 1
ATOM 1329 N N . ALA A 1 176 ? 16.785 -5.739 -26.551 1.00 96.31 176 ALA A N 1
ATOM 1330 C CA . ALA A 1 176 ? 17.591 -4.901 -27.430 1.00 96.31 176 ALA A CA 1
ATOM 1331 C C . ALA A 1 176 ? 18.664 -5.686 -28.203 1.00 96.31 176 ALA A C 1
ATOM 1333 O O . ALA A 1 176 ? 19.092 -5.234 -29.263 1.00 96.31 176 ALA A O 1
ATOM 1334 N N . ALA A 1 177 ? 19.141 -6.813 -27.671 1.00 96.38 177 ALA A N 1
ATOM 1335 C CA . ALA A 1 177 ? 20.166 -7.636 -28.309 1.00 96.38 177 ALA A CA 1
ATOM 1336 C C . ALA A 1 177 ? 19.598 -8.661 -29.304 1.00 96.38 177 ALA A C 1
ATOM 1338 O O . ALA A 1 177 ? 20.324 -9.090 -30.203 1.00 96.38 177 ALA A O 1
ATOM 1339 N N . HIS A 1 178 ? 18.346 -9.091 -29.122 1.00 96.81 178 HIS A N 1
ATOM 1340 C CA . HIS A 1 178 ? 17.832 -10.297 -29.780 1.00 96.81 178 HIS A CA 1
ATOM 1341 C C . HIS A 1 178 ? 16.467 -10.152 -30.457 1.00 96.81 178 HIS A C 1
ATOM 1343 O O . HIS A 1 178 ? 16.095 -11.045 -31.216 1.00 96.81 178 HIS A O 1
ATOM 1349 N N . ALA A 1 179 ? 15.700 -9.095 -30.184 1.00 97.00 179 ALA A N 1
ATOM 1350 C CA . ALA A 1 179 ? 14.413 -8.890 -30.840 1.00 97.00 179 ALA A CA 1
ATOM 1351 C C . ALA A 1 179 ? 14.581 -8.146 -32.173 1.00 97.00 179 ALA A C 1
ATOM 1353 O O . ALA A 1 179 ? 15.408 -7.251 -32.275 1.00 97.00 179 ALA A O 1
ATOM 1354 N N . ASP A 1 180 ? 13.741 -8.470 -33.157 1.00 96.88 180 ASP A N 1
ATOM 1355 C CA . ASP A 1 180 ? 13.602 -7.688 -34.399 1.00 96.88 180 ASP A CA 1
ATOM 1356 C C . ASP A 1 180 ? 12.398 -6.727 -34.353 1.00 96.88 180 ASP A C 1
ATOM 1358 O O . ASP A 1 180 ? 12.322 -5.771 -35.119 1.00 96.88 180 ASP A O 1
ATOM 1362 N N . LEU A 1 181 ? 11.411 -7.014 -33.495 1.00 95.31 181 LEU A N 1
ATOM 1363 C CA . LEU A 1 181 ? 10.170 -6.250 -33.362 1.00 95.31 181 LEU A CA 1
ATOM 1364 C C . LEU A 1 181 ? 9.606 -6.385 -31.947 1.00 95.31 181 LEU A C 1
ATOM 1366 O O . LEU A 1 181 ? 9.452 -7.494 -31.433 1.00 95.31 181 LEU A O 1
ATOM 1370 N N . VAL A 1 182 ? 9.185 -5.264 -31.360 1.00 94.44 182 VAL A N 1
ATOM 1371 C CA . VAL A 1 182 ? 8.421 -5.243 -30.104 1.00 94.44 182 VAL A CA 1
ATOM 1372 C C . VAL A 1 182 ? 7.016 -4.689 -30.337 1.00 94.44 182 VAL A C 1
ATOM 1374 O O . VAL A 1 182 ? 6.835 -3.546 -30.753 1.00 94.44 182 VAL A O 1
ATOM 1377 N N . VAL A 1 183 ? 5.996 -5.487 -30.005 1.00 94.19 183 VAL A N 1
ATOM 1378 C CA . VAL A 1 183 ? 4.583 -5.081 -30.076 1.00 94.19 183 VAL A CA 1
ATOM 1379 C C . VAL A 1 183 ? 4.053 -4.773 -28.676 1.00 94.19 183 VAL A C 1
ATOM 1381 O O . VAL A 1 183 ? 3.867 -5.666 -27.854 1.00 94.19 183 VAL A O 1
ATOM 1384 N N . LEU A 1 184 ? 3.761 -3.500 -28.401 1.00 92.62 184 LEU A N 1
ATOM 1385 C CA . LEU A 1 184 ? 3.264 -3.041 -27.098 1.00 92.62 184 LEU A CA 1
ATOM 1386 C C . LEU A 1 184 ? 1.727 -3.048 -27.040 1.00 92.62 184 LEU A C 1
ATOM 1388 O O . LEU A 1 184 ? 1.085 -1.999 -27.118 1.00 92.62 184 LEU A O 1
ATOM 1392 N N . PHE A 1 185 ? 1.124 -4.228 -26.890 1.00 92.44 185 PHE A N 1
ATOM 1393 C CA . PHE A 1 185 ? -0.331 -4.384 -26.775 1.00 92.44 185 PHE A CA 1
ATOM 1394 C C . PHE A 1 185 ? -0.786 -4.314 -25.310 1.00 92.44 185 PHE A C 1
ATOM 1396 O O . PHE A 1 185 ? -0.325 -5.084 -24.477 1.00 92.44 185 PHE A O 1
ATOM 1403 N N . GLY A 1 186 ? -1.642 -3.350 -24.961 1.00 86.56 186 GLY A N 1
ATOM 1404 C CA . GLY A 1 186 ? -1.928 -3.021 -23.550 1.00 86.56 186 GLY A CA 1
ATOM 1405 C C . GLY A 1 186 ? -0.842 -2.157 -22.883 1.00 86.56 186 GLY A C 1
ATOM 1406 O O . GLY A 1 186 ? -1.115 -1.490 -21.887 1.00 86.56 186 GLY A O 1
ATOM 1407 N N . GLY A 1 187 ? 0.327 -2.049 -23.523 1.00 81.12 187 GLY A N 1
ATOM 1408 C CA . GLY A 1 187 ? 1.251 -0.921 -23.419 1.00 81.12 187 GLY A CA 1
ATOM 1409 C C . GLY A 1 187 ? 2.436 -1.100 -22.468 1.00 81.12 187 GLY A C 1
ATOM 1410 O O . GLY A 1 187 ? 2.431 -1.915 -21.557 1.00 81.12 187 GLY A O 1
ATOM 1411 N N . ALA A 1 188 ? 3.441 -0.246 -22.666 1.00 85.81 188 ALA A N 1
ATOM 1412 C CA . ALA A 1 188 ? 4.575 -0.039 -21.766 1.00 85.81 188 ALA A CA 1
ATOM 1413 C C . ALA A 1 188 ? 4.732 1.466 -21.493 1.00 85.81 188 ALA A C 1
ATOM 1415 O O . ALA A 1 188 ? 5.736 2.103 -21.804 1.00 85.81 188 ALA A O 1
ATOM 1416 N N . ALA A 1 189 ? 3.663 2.088 -20.994 1.00 91.06 189 ALA A N 1
ATOM 1417 C CA . ALA A 1 189 ? 3.664 3.520 -20.736 1.00 91.06 189 ALA A CA 1
ATOM 1418 C C . ALA A 1 189 ? 4.650 3.853 -19.607 1.00 91.06 189 ALA A C 1
ATOM 1420 O O . ALA A 1 189 ? 4.488 3.370 -18.487 1.00 91.06 189 ALA A O 1
ATOM 1421 N N . LEU A 1 190 ? 5.613 4.744 -19.872 1.00 91.69 190 LEU A N 1
ATOM 1422 C CA . LEU A 1 190 ? 6.652 5.115 -18.900 1.00 91.69 190 LEU A CA 1
ATOM 1423 C C . LEU A 1 190 ? 6.083 5.583 -17.556 1.00 91.69 190 LEU A C 1
ATOM 1425 O O . LEU A 1 190 ? 6.658 5.285 -16.520 1.00 91.69 190 LEU A O 1
ATOM 1429 N N . LYS A 1 191 ? 4.914 6.236 -17.547 1.00 91.31 191 LYS A N 1
ATOM 1430 C CA . LYS A 1 191 ? 4.239 6.649 -16.306 1.00 91.31 191 LYS A CA 1
ATOM 1431 C C . LYS A 1 191 ? 3.968 5.480 -15.342 1.00 91.31 191 LYS A C 1
ATOM 1433 O O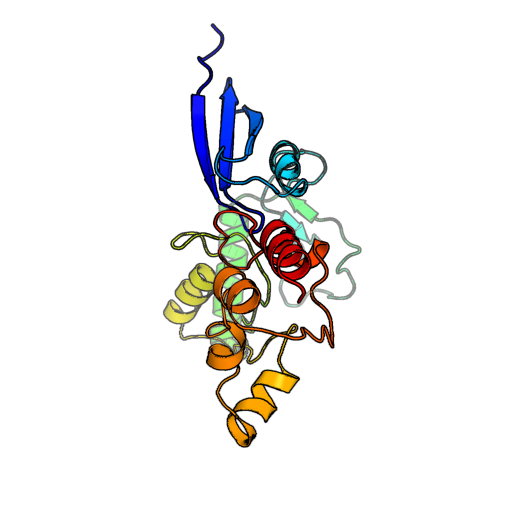 . LYS A 1 191 ? 4.022 5.674 -14.136 1.00 91.31 191 LYS A O 1
ATOM 1438 N N . ASN A 1 192 ? 3.690 4.283 -15.867 1.00 91.38 192 ASN A N 1
ATOM 1439 C CA . ASN A 1 192 ? 3.401 3.093 -15.064 1.00 91.38 192 ASN A CA 1
ATOM 1440 C C . ASN A 1 192 ? 4.692 2.430 -14.559 1.00 91.38 192 ASN A C 1
ATOM 1442 O O . ASN A 1 192 ? 4.649 1.688 -13.588 1.00 91.38 192 ASN A O 1
ATOM 1446 N N . ALA A 1 193 ? 5.831 2.711 -15.197 1.00 91.62 193 ALA A N 1
ATOM 1447 C CA . ALA A 1 193 ? 7.139 2.180 -14.824 1.00 91.62 193 ALA A CA 1
ATOM 1448 C C . ALA A 1 193 ? 7.815 2.956 -13.683 1.00 91.62 193 ALA A C 1
ATOM 1450 O O . ALA A 1 193 ? 8.884 2.557 -13.241 1.00 91.62 193 ALA A O 1
ATOM 1451 N N . GLN A 1 194 ? 7.214 4.058 -13.225 1.00 94.62 194 GLN A N 1
ATOM 1452 C CA . GLN A 1 194 ? 7.748 4.955 -12.189 1.00 94.62 194 GLN A CA 1
ATOM 1453 C C . GLN A 1 194 ? 7.393 4.515 -10.758 1.00 94.62 194 GLN A C 1
ATOM 1455 O O . GLN A 1 194 ? 7.629 5.248 -9.794 1.00 94.62 194 GLN A O 1
ATOM 1460 N N . VAL A 1 195 ? 6.731 3.360 -10.634 1.00 94.00 195 VAL A N 1
ATOM 1461 C CA . VAL A 1 195 ? 6.231 2.785 -9.388 1.00 94.00 195 VAL A CA 1
ATOM 1462 C C . VAL A 1 195 ? 6.275 1.258 -9.495 1.00 94.00 195 VAL A C 1
ATOM 1464 O O . VAL A 1 195 ? 5.873 0.696 -10.509 1.00 94.00 195 VAL A O 1
ATOM 1467 N N . SER A 1 196 ? 6.698 0.582 -8.431 1.00 91.69 196 SER A N 1
ATOM 1468 C CA . SER A 1 196 ? 6.648 -0.871 -8.280 1.00 91.69 196 SER A CA 1
ATOM 1469 C C . SER A 1 196 ? 6.214 -1.258 -6.866 1.00 91.69 196 SER A C 1
ATOM 1471 O O . SER A 1 196 ? 6.609 -0.646 -5.864 1.00 91.69 196 SER A O 1
ATOM 1473 N N . PHE A 1 197 ? 5.388 -2.299 -6.759 1.00 89.38 197 PHE A N 1
ATOM 1474 C CA . PHE A 1 197 ? 5.015 -2.853 -5.461 1.00 89.38 197 PHE A CA 1
ATOM 1475 C C . PHE A 1 197 ? 6.257 -3.427 -4.761 1.00 89.38 197 PHE A C 1
ATOM 1477 O O . PHE A 1 197 ? 7.092 -4.070 -5.384 1.00 89.38 197 PHE A O 1
ATOM 1484 N N . GLY A 1 198 ? 6.412 -3.157 -3.464 1.00 87.06 198 GLY A N 1
ATOM 1485 C CA . GLY A 1 198 ? 7.610 -3.532 -2.696 1.00 87.06 198 GLY A CA 1
ATOM 1486 C C . GLY A 1 198 ? 8.836 -2.631 -2.909 1.00 87.06 198 GLY A C 1
ATOM 1487 O O . GLY A 1 198 ? 9.743 -2.659 -2.082 1.00 87.06 198 GLY A O 1
ATOM 1488 N N . GLY A 1 199 ? 8.822 -1.779 -3.937 1.00 87.06 199 GLY A N 1
ATOM 1489 C CA . GLY A 1 199 ? 9.921 -0.888 -4.305 1.00 87.06 199 GLY A CA 1
ATOM 1490 C C . GLY A 1 199 ? 10.603 -1.316 -5.600 1.00 87.06 199 GLY A C 1
ATOM 1491 O O . GLY A 1 199 ? 10.244 -2.326 -6.206 1.00 87.06 199 GLY A O 1
ATOM 1492 N N . LEU A 1 200 ? 11.565 -0.515 -6.049 1.00 87.44 200 LEU A N 1
ATOM 1493 C CA . LEU A 1 200 ? 12.380 -0.829 -7.216 1.00 87.44 200 LEU A CA 1
ATOM 1494 C C . LEU A 1 200 ? 13.812 -0.311 -7.055 1.00 87.44 200 LEU A C 1
ATOM 1496 O O . LEU A 1 200 ? 14.085 0.557 -6.222 1.00 87.44 200 LEU A O 1
ATOM 1500 N N . GLY A 1 201 ? 14.718 -0.876 -7.853 1.00 88.00 201 GLY A N 1
ATOM 1501 C CA . GLY A 1 201 ? 16.051 -0.327 -8.087 1.00 88.00 201 GLY A CA 1
ATOM 1502 C C . GLY A 1 201 ? 15.997 0.885 -9.029 1.00 88.00 201 GLY A C 1
ATOM 1503 O O . GLY A 1 201 ? 15.018 1.629 -9.005 1.00 88.00 201 GLY A O 1
ATOM 1504 N N . PRO A 1 202 ? 17.024 1.089 -9.866 1.00 91.25 202 PRO A N 1
ATOM 1505 C CA . PRO A 1 202 ? 16.986 2.100 -10.920 1.00 91.25 202 PRO A CA 1
ATOM 1506 C C . PRO A 1 202 ? 15.801 1.912 -11.880 1.00 91.25 202 PRO A C 1
ATOM 1508 O O . PRO A 1 202 ? 15.405 0.784 -12.189 1.00 91.25 202 PRO A O 1
ATOM 1511 N N . HIS A 1 203 ? 15.253 3.012 -12.393 1.00 94.31 203 HIS A N 1
ATOM 1512 C CA . HIS A 1 203 ? 14.177 2.991 -13.380 1.00 94.31 203 HIS A CA 1
ATOM 1513 C C . HIS A 1 203 ? 14.732 2.700 -14.783 1.00 94.31 203 HIS A C 1
ATOM 1515 O O . HIS A 1 203 ? 15.150 3.595 -15.510 1.00 94.31 203 HIS A O 1
ATOM 1521 N N . LEU A 1 204 ? 14.704 1.431 -15.199 1.00 92.31 204 LEU A N 1
ATOM 1522 C CA . LEU A 1 204 ? 15.371 0.996 -16.439 1.00 92.31 204 LEU A CA 1
ATOM 1523 C C . LEU A 1 204 ? 14.521 1.116 -17.715 1.00 92.31 204 LEU A C 1
ATOM 1525 O O . LEU A 1 204 ? 15.047 1.004 -18.819 1.00 92.31 204 LEU A O 1
ATOM 1529 N N . ASN A 1 205 ? 13.206 1.322 -17.599 1.00 93.12 205 ASN A N 1
ATOM 1530 C CA . ASN A 1 205 ? 12.294 1.195 -18.743 1.00 93.12 205 ASN A CA 1
ATOM 1531 C C . ASN A 1 205 ? 12.562 2.207 -19.864 1.00 93.12 205 ASN A C 1
ATOM 1533 O O . ASN A 1 205 ? 12.541 1.841 -21.037 1.00 93.12 205 ASN A O 1
ATOM 1537 N N . ARG A 1 206 ? 12.822 3.476 -19.528 1.00 94.00 206 ARG A N 1
ATOM 1538 C CA . ARG A 1 206 ? 13.063 4.519 -20.535 1.00 94.00 206 ARG A CA 1
ATOM 1539 C C . ARG A 1 206 ? 14.317 4.235 -21.352 1.00 94.00 206 ARG A C 1
ATOM 1541 O O . ARG A 1 206 ? 14.276 4.321 -22.579 1.00 94.00 206 ARG A O 1
ATOM 1548 N N . ASP A 1 207 ? 15.412 3.929 -20.671 1.00 94.06 207 ASP A N 1
ATOM 1549 C CA . ASP A 1 207 ? 16.697 3.705 -21.324 1.00 94.06 207 ASP A CA 1
ATOM 1550 C C . ASP A 1 207 ? 16.706 2.375 -22.072 1.00 94.06 207 ASP A C 1
ATOM 1552 O O . ASP A 1 207 ? 17.162 2.331 -23.211 1.00 94.06 207 ASP A O 1
ATOM 1556 N N . GLY A 1 208 ? 16.072 1.342 -21.516 1.00 94.50 208 GLY A N 1
ATOM 1557 C CA . GLY A 1 208 ? 15.858 0.070 -22.197 1.00 94.50 208 GLY A CA 1
ATOM 1558 C C . GLY A 1 208 ? 15.090 0.209 -23.515 1.00 94.50 208 GLY A C 1
ATOM 1559 O O . GLY A 1 208 ? 15.548 -0.268 -24.551 1.00 94.50 208 GLY A O 1
ATOM 1560 N N . MET A 1 209 ? 13.974 0.948 -23.519 1.00 94.69 209 MET A N 1
ATOM 1561 C CA . MET A 1 209 ? 13.215 1.233 -24.749 1.00 94.69 209 MET A CA 1
ATOM 1562 C C . MET A 1 209 ? 14.034 2.024 -25.774 1.00 94.69 209 MET A C 1
ATOM 1564 O O . MET A 1 209 ? 13.928 1.790 -26.978 1.00 94.69 209 MET A O 1
ATOM 1568 N N . ARG A 1 210 ? 14.848 2.983 -25.316 1.00 95.19 210 ARG A N 1
ATOM 1569 C CA . ARG A 1 210 ? 15.736 3.758 -26.195 1.00 95.19 210 ARG A CA 1
ATOM 1570 C C . ARG A 1 210 ? 16.833 2.890 -26.796 1.00 95.19 210 ARG A C 1
ATOM 1572 O O . ARG A 1 210 ? 17.130 3.059 -27.975 1.00 95.19 210 ARG A O 1
ATOM 1579 N N . GLN A 1 211 ? 17.409 1.987 -26.009 1.00 96.12 211 GLN A N 1
ATOM 1580 C CA . GLN A 1 211 ? 18.439 1.061 -26.458 1.00 96.12 211 GLN A CA 1
ATOM 1581 C C . GLN A 1 211 ? 17.887 0.080 -27.492 1.00 96.12 211 GLN A C 1
ATOM 1583 O O . GLN A 1 211 ? 18.494 -0.076 -28.546 1.00 96.12 211 GLN A O 1
ATOM 1588 N N . ALA A 1 212 ? 16.712 -0.506 -27.242 1.00 96.06 212 ALA A N 1
ATOM 1589 C CA . ALA A 1 212 ? 16.038 -1.372 -28.208 1.00 96.06 212 ALA A CA 1
ATOM 1590 C C . ALA A 1 212 ? 15.826 -0.640 -29.545 1.00 96.06 212 ALA A C 1
ATOM 1592 O O . ALA A 1 212 ? 16.293 -1.097 -30.584 1.00 96.06 212 ALA A O 1
ATOM 1593 N N . ARG A 1 213 ? 15.269 0.577 -29.500 1.00 95.75 213 ARG A N 1
ATOM 1594 C CA . ARG A 1 213 ? 15.095 1.410 -30.699 1.00 95.75 213 ARG A CA 1
ATOM 1595 C C . ARG A 1 213 ? 16.415 1.720 -31.413 1.00 95.75 213 ARG A C 1
ATOM 1597 O O . ARG A 1 213 ? 16.457 1.758 -32.639 1.00 95.75 213 ARG A O 1
ATOM 1604 N N . ALA A 1 214 ? 17.487 1.998 -30.669 1.00 97.06 214 ALA A N 1
ATOM 1605 C CA . ALA A 1 214 ? 18.801 2.286 -31.247 1.00 97.06 214 ALA A CA 1
ATOM 1606 C C . ALA A 1 214 ? 19.404 1.068 -31.969 1.00 97.06 214 ALA A C 1
ATOM 1608 O O . ALA A 1 214 ? 20.145 1.248 -32.933 1.00 97.06 214 ALA A O 1
ATOM 1609 N N . ASN A 1 215 ? 19.042 -0.142 -31.539 1.00 96.75 215 ASN A N 1
ATOM 1610 C CA . ASN A 1 215 ? 19.472 -1.402 -32.140 1.00 96.75 215 ASN A CA 1
ATOM 1611 C C . ASN A 1 215 ? 18.572 -1.873 -33.296 1.00 96.75 215 ASN A C 1
ATOM 1613 O O . ASN A 1 215 ? 18.833 -2.922 -33.874 1.00 96.75 215 ASN A O 1
ATOM 1617 N N . GLY A 1 216 ? 17.559 -1.087 -33.671 1.00 95.25 216 GLY A N 1
ATOM 1618 C CA . GLY A 1 216 ? 16.686 -1.379 -34.809 1.00 95.25 216 GLY A CA 1
ATOM 1619 C C . GLY A 1 216 ? 15.422 -2.168 -34.470 1.00 95.25 216 GLY A C 1
ATOM 1620 O O . GLY A 1 216 ? 14.731 -2.574 -35.401 1.00 95.25 216 GLY A O 1
ATOM 1621 N N . VAL A 1 217 ? 15.119 -2.339 -33.178 1.00 93.50 217 VAL A N 1
ATOM 1622 C CA . VAL A 1 217 ? 13.867 -2.932 -32.675 1.00 93.50 217 VAL A CA 1
ATOM 1623 C C . VAL A 1 217 ? 12.705 -1.940 -32.727 1.00 93.50 217 VAL A C 1
ATOM 1625 O O . VAL A 1 217 ? 12.930 -0.740 -32.428 1.00 93.50 217 VAL A O 1
#

pLDDT: mean 93.84, std 5.4, range [51.69, 98.69]

Sequence (217 aa):
MSSAKQTTPTSTHWGNFQVKTRDGALVAVRPYEDDLDPSPLGQSLLDSRDPRVRVAAPAVRAGFLEKGAGGDRTGRSREPFVAVSWDTALDLVANELRRVIDSYGNEAIYAGSYGWSSPGTLHFGRANMHRLLNLLGGFTDSIGSYSTAAAEAITPHVIASNGTMVFDNPTWPDIAAHADLVVLFGGAALKNAQVSFGGLGPHLNRDGMRQARANGV